Protein AF-A0A5M9ZG55-F1 (afdb_monomer_lite)

Organism: NCBI:txid1630166

pLDDT: mean 85.24, std 15.86, range [35.12, 98.81]

Structure (mmCIF, N/CA/C/O backbone):
data_AF-A0A5M9ZG55-F1
#
_entry.id   AF-A0A5M9ZG55-F1
#
loop_
_atom_site.group_PDB
_atom_site.id
_atom_site.type_symbol
_atom_site.label_atom_id
_atom_site.label_alt_id
_atom_site.label_comp_id
_atom_site.label_asym_id
_atom_site.label_entity_id
_atom_site.label_seq_id
_atom_site.pdbx_PDB_ins_code
_atom_site.Cartn_x
_atom_site.Cartn_y
_atom_site.Cartn_z
_atom_site.occupancy
_atom_site.B_iso_or_equiv
_atom_site.auth_seq_id
_atom_site.auth_comp_id
_atom_site.auth_asym_id
_atom_site.auth_atom_id
_atom_site.pdbx_PDB_model_num
ATOM 1 N N . MET A 1 1 ? -13.291 -54.425 41.082 1.00 35.56 1 MET A N 1
ATOM 2 C CA . MET A 1 1 ? -12.921 -53.083 40.581 1.00 35.56 1 MET A CA 1
ATOM 3 C C . MET A 1 1 ? -12.704 -53.238 39.082 1.00 35.56 1 MET A C 1
ATOM 5 O O . MET A 1 1 ? -11.765 -53.923 38.718 1.00 35.56 1 MET A O 1
ATOM 9 N N . ILE A 1 2 ? -13.696 -53.025 38.209 1.00 38.12 2 ILE A N 1
ATOM 10 C CA . ILE A 1 2 ? -14.232 -51.740 37.703 1.00 38.12 2 ILE A CA 1
ATOM 11 C C . ILE A 1 2 ? -13.122 -50.747 37.346 1.00 38.12 2 ILE A C 1
ATOM 13 O O . ILE A 1 2 ? -12.553 -50.137 38.243 1.00 38.12 2 ILE A O 1
ATOM 17 N N . ALA A 1 3 ? -12.895 -50.565 36.042 1.00 35.12 3 ALA A N 1
ATOM 18 C CA . ALA A 1 3 ? -13.029 -49.268 35.379 1.00 35.12 3 ALA A CA 1
ATOM 19 C C . ALA A 1 3 ? -13.207 -49.486 33.865 1.00 35.12 3 ALA A C 1
ATOM 21 O O . ALA A 1 3 ? -12.267 -49.785 33.134 1.00 35.12 3 ALA A O 1
ATOM 22 N N . THR A 1 4 ? -14.454 -49.353 33.418 1.00 39.47 4 THR A N 1
ATOM 23 C CA . THR A 1 4 ? -14.831 -49.061 32.035 1.00 39.47 4 THR A CA 1
ATOM 24 C C . THR A 1 4 ? -14.133 -47.767 31.625 1.00 39.47 4 THR A C 1
ATOM 26 O O . THR A 1 4 ? -14.421 -46.715 32.192 1.00 39.47 4 THR A O 1
ATOM 29 N N . MET A 1 5 ? -13.207 -47.823 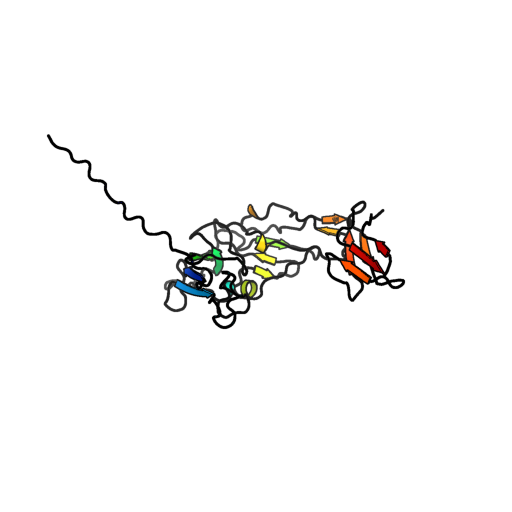30.669 1.00 39.72 5 MET A N 1
ATOM 30 C CA . MET A 1 5 ? -12.667 -46.607 30.064 1.00 39.72 5 MET A CA 1
ATOM 31 C C . MET A 1 5 ? -13.719 -46.068 29.100 1.00 39.72 5 MET A C 1
ATOM 33 O O . MET A 1 5 ? -13.907 -46.585 28.001 1.00 39.72 5 MET A O 1
ATOM 37 N N . GLY A 1 6 ? -14.462 -45.066 29.567 1.00 36.81 6 GLY A N 1
ATOM 38 C CA . GLY A 1 6 ? -15.343 -44.276 28.727 1.00 36.81 6 GLY A CA 1
ATOM 39 C C . GLY A 1 6 ? -14.521 -43.588 27.645 1.00 36.81 6 GLY A C 1
ATOM 40 O O . GLY A 1 6 ? -13.626 -42.798 27.940 1.00 36.81 6 GLY A O 1
ATOM 41 N N . VAL A 1 7 ? -14.836 -43.897 26.390 1.00 37.34 7 VAL A N 1
ATOM 42 C CA . VAL A 1 7 ? -14.477 -43.059 25.250 1.00 37.34 7 VAL A CA 1
ATOM 43 C C . VAL A 1 7 ? -15.240 -41.752 25.436 1.00 37.34 7 VAL A C 1
ATOM 45 O O . VAL A 1 7 ? -16.446 -41.685 25.200 1.00 37.34 7 VAL A O 1
ATOM 48 N N . ALA A 1 8 ? -14.554 -40.721 25.920 1.00 42.59 8 ALA A N 1
ATOM 49 C CA . ALA A 1 8 ? -15.040 -39.364 25.773 1.00 42.59 8 ALA A CA 1
ATOM 50 C C . ALA A 1 8 ? -14.976 -39.049 24.277 1.00 42.59 8 ALA A C 1
ATOM 52 O O . ALA A 1 8 ? -13.896 -38.856 23.721 1.00 42.59 8 ALA A O 1
ATOM 53 N N . ALA A 1 9 ? -16.132 -39.052 23.617 1.00 38.25 9 ALA A N 1
ATOM 54 C CA . ALA A 1 9 ? -16.278 -38.363 22.351 1.00 38.25 9 ALA A CA 1
ATOM 55 C C . ALA A 1 9 ? -15.979 -36.887 22.635 1.00 38.25 9 ALA A C 1
ATOM 57 O O . ALA A 1 9 ? -16.816 -36.179 23.197 1.00 38.25 9 ALA A O 1
ATOM 58 N N . SER A 1 10 ? -14.766 -36.431 22.310 1.00 45.25 10 SER A N 1
ATOM 59 C CA . SER A 1 10 ? -14.575 -35.008 22.097 1.00 45.25 10 SER A CA 1
ATOM 60 C C . SER A 1 10 ? -15.519 -34.658 20.956 1.00 45.25 10 SER A C 1
ATOM 62 O O . SER A 1 10 ? -15.476 -35.255 19.879 1.00 45.25 10 SER A O 1
ATOM 64 N N . THR A 1 11 ? -16.456 -33.755 21.217 1.00 46.22 11 THR A N 1
ATOM 65 C CA . THR A 1 11 ? -17.199 -33.103 20.151 1.00 46.22 11 THR A CA 1
ATOM 66 C C . THR A 1 11 ? -16.158 -32.355 19.338 1.00 46.22 11 THR A C 1
ATOM 68 O O . THR A 1 11 ? -15.767 -31.243 19.691 1.00 46.22 11 THR A O 1
ATOM 71 N N . ALA A 1 12 ? -15.638 -33.012 18.301 1.00 40.34 12 ALA A N 1
ATOM 72 C CA . ALA A 1 12 ? -14.954 -32.342 17.223 1.00 40.34 12 ALA A CA 1
ATOM 73 C C . ALA A 1 12 ? -15.949 -31.294 16.736 1.00 40.34 12 ALA A C 1
ATOM 75 O O . ALA A 1 12 ? -16.981 -31.629 16.153 1.00 40.34 12 ALA A O 1
ATOM 76 N N . ASN A 1 13 ? -15.690 -30.036 17.087 1.00 43.94 13 ASN A N 1
ATOM 77 C CA . ASN A 1 13 ? -16.347 -28.921 16.445 1.00 43.94 13 ASN A CA 1
ATOM 78 C C . ASN A 1 13 ? -16.017 -29.122 14.968 1.00 43.94 13 ASN A C 1
ATOM 80 O O . ASN A 1 13 ? -14.837 -29.111 14.611 1.00 43.94 13 ASN A O 1
ATOM 84 N N . ALA A 1 14 ? -17.016 -29.494 14.166 1.00 43.62 14 ALA A N 1
ATOM 85 C CA . ALA A 1 14 ? -16.796 -29.779 12.761 1.00 43.62 14 ALA A CA 1
ATOM 86 C C . ALA A 1 14 ? -16.066 -28.570 12.174 1.00 43.62 14 ALA A C 1
ATOM 88 O O . ALA A 1 14 ? -16.542 -27.443 12.316 1.00 43.62 14 ALA A O 1
ATOM 89 N N . ALA A 1 15 ? -14.886 -28.795 11.590 1.00 40.72 15 ALA A N 1
ATOM 90 C CA . ALA A 1 15 ? -14.250 -27.765 10.786 1.00 40.72 15 ALA A CA 1
ATOM 91 C C . ALA A 1 15 ? -15.304 -27.290 9.771 1.00 40.72 15 ALA A C 1
ATOM 93 O O . ALA A 1 15 ? -15.990 -28.152 9.203 1.00 40.72 15 ALA A O 1
ATOM 94 N N . PRO A 1 16 ? -15.514 -25.972 9.601 1.00 48.94 16 PRO A N 1
ATOM 95 C CA . PRO A 1 16 ? -16.525 -25.481 8.680 1.00 48.94 16 PRO A CA 1
ATOM 96 C C . PRO A 1 16 ? -16.286 -26.123 7.312 1.00 48.94 16 PRO A C 1
ATOM 98 O O . PRO A 1 16 ? -15.180 -26.092 6.771 1.00 48.94 16 PRO A O 1
ATOM 101 N N . VAL A 1 17 ? -17.317 -26.800 6.805 1.00 42.56 17 VAL A N 1
ATOM 102 C CA . VAL A 1 17 ? -17.285 -27.435 5.489 1.00 42.56 17 VAL A CA 1
ATOM 103 C C . VAL A 1 17 ? -17.469 -26.318 4.479 1.00 42.56 17 VAL A C 1
ATOM 105 O O . VAL A 1 17 ? -18.597 -25.960 4.157 1.00 42.56 17 VAL A O 1
ATOM 108 N N . TRP A 1 18 ? -16.356 -25.753 4.030 1.00 42.88 18 TRP A N 1
ATOM 109 C CA . TRP A 1 18 ? -16.317 -24.811 2.922 1.00 42.88 18 TRP A CA 1
ATOM 110 C C . TRP A 1 18 ? -16.926 -25.447 1.673 1.00 42.88 18 TRP A C 1
ATOM 112 O O . TRP A 1 18 ? -16.449 -26.493 1.215 1.00 42.88 18 TRP A O 1
ATOM 122 N N . LYS A 1 19 ? -17.974 -24.832 1.116 1.00 53.78 19 LYS A N 1
ATOM 123 C CA . LYS A 1 19 ? -18.447 -25.153 -0.230 1.00 53.78 19 LYS A CA 1
ATOM 124 C C . LYS A 1 19 ? -17.957 -24.082 -1.194 1.00 53.78 19 LYS A C 1
ATOM 126 O O . LYS A 1 19 ? -17.987 -22.892 -0.912 1.00 53.78 19 LYS A O 1
ATOM 131 N N . TYR A 1 20 ? -17.498 -24.531 -2.355 1.00 51.19 20 TYR A N 1
ATOM 132 C CA . TYR A 1 20 ? -17.211 -23.657 -3.485 1.00 51.19 20 TYR A CA 1
ATOM 133 C C . TYR A 1 20 ? -18.484 -22.861 -3.837 1.00 51.19 20 TYR A C 1
ATOM 135 O O . TYR A 1 20 ? -19.503 -23.482 -4.150 1.00 51.19 20 TYR A O 1
ATOM 143 N N . GLY A 1 21 ? -18.431 -21.526 -3.726 1.00 59.00 21 GLY A N 1
ATOM 144 C CA . GLY A 1 21 ? -19.570 -20.614 -3.923 1.00 59.00 21 GLY A CA 1
ATOM 145 C C . GLY A 1 21 ? -20.247 -20.075 -2.650 1.00 59.00 21 GLY A C 1
ATOM 146 O O . GLY A 1 21 ? -21.328 -19.499 -2.755 1.00 59.00 21 GLY A O 1
ATOM 147 N N . ASP A 1 22 ? -19.662 -20.267 -1.463 1.00 76.88 22 ASP A N 1
ATOM 148 C CA . ASP A 1 22 ? -20.108 -19.583 -0.240 1.00 76.88 22 ASP A CA 1
ATOM 149 C C . ASP A 1 22 ? -19.550 -18.143 -0.183 1.00 76.88 22 ASP A C 1
ATOM 151 O O . ASP A 1 22 ? -18.447 -17.881 -0.658 1.00 76.88 22 ASP A O 1
ATOM 155 N N . ASP A 1 23 ? -20.313 -17.205 0.388 1.00 88.56 23 ASP A N 1
ATOM 156 C CA . ASP A 1 23 ? -19.865 -15.820 0.606 1.00 88.56 23 ASP A CA 1
ATOM 157 C C . ASP A 1 23 ? -18.644 -15.760 1.535 1.00 88.56 23 ASP A C 1
ATOM 159 O O . ASP A 1 23 ? -18.577 -16.497 2.522 1.00 88.56 23 ASP A O 1
ATOM 163 N N . VAL A 1 24 ? -17.750 -14.799 1.302 1.00 91.38 24 VAL A N 1
ATOM 164 C CA . VAL A 1 24 ? -16.634 -14.499 2.204 1.00 91.38 24 VAL A CA 1
ATOM 165 C C . VAL A 1 24 ? -16.994 -13.314 3.097 1.00 91.38 24 VAL A C 1
ATOM 167 O O . VAL A 1 24 ? -17.273 -12.206 2.632 1.00 91.38 24 VAL A O 1
ATOM 170 N N . LYS A 1 25 ? -16.988 -13.524 4.415 1.00 95.00 25 LYS A N 1
ATOM 171 C CA . LYS A 1 25 ? -17.314 -12.505 5.417 1.00 95.00 25 LYS A CA 1
ATOM 172 C C . LYS A 1 25 ? -16.103 -12.173 6.265 1.00 95.00 25 LYS A C 1
ATOM 174 O O . LYS A 1 25 ? -15.566 -13.019 6.974 1.00 95.00 25 LYS A O 1
ATOM 179 N N . VAL A 1 26 ? -15.747 -10.894 6.273 1.00 97.50 26 VAL A N 1
ATOM 180 C CA . VAL A 1 26 ? -14.654 -10.354 7.084 1.00 97.50 26 VAL A CA 1
ATOM 181 C C . VAL A 1 26 ? -15.228 -9.427 8.141 1.00 97.50 26 VAL A C 1
ATOM 183 O O . VAL A 1 26 ? -16.062 -8.568 7.853 1.00 97.50 26 VAL A O 1
ATOM 186 N N . THR A 1 27 ? -14.787 -9.584 9.385 1.00 98.56 27 THR A N 1
ATOM 187 C CA . THR A 1 27 ? -15.155 -8.684 10.480 1.00 98.56 27 THR A CA 1
ATOM 188 C C . THR A 1 27 ? -14.081 -7.625 10.667 1.00 98.56 27 THR A C 1
ATOM 190 O O . THR A 1 27 ? -12.932 -7.936 10.943 1.00 98.56 27 THR A O 1
ATOM 193 N N . LEU A 1 28 ? -14.467 -6.360 10.566 1.00 98.69 28 LEU A N 1
ATOM 194 C CA . LEU A 1 28 ? -13.655 -5.221 10.965 1.00 98.69 28 LEU A CA 1
ATOM 195 C C . LEU A 1 28 ? -13.958 -4.889 12.423 1.00 98.69 28 LEU A C 1
ATOM 197 O O . LEU A 1 28 ? -15.071 -4.471 12.741 1.00 98.69 28 LEU A O 1
ATOM 201 N N . ASP A 1 29 ? -12.989 -5.067 13.308 1.00 98.69 29 ASP A N 1
ATOM 202 C CA . ASP A 1 29 ? -13.032 -4.664 14.710 1.00 98.69 29 ASP A CA 1
ATOM 203 C C . ASP A 1 29 ? -12.365 -3.293 14.861 1.00 98.69 29 ASP A C 1
ATOM 205 O O . ASP A 1 29 ? -11.186 -3.103 14.563 1.00 98.69 29 ASP A O 1
ATOM 209 N N . ALA A 1 30 ? -13.119 -2.303 15.337 1.00 97.19 30 ALA A N 1
ATOM 210 C CA . ALA A 1 30 ? -12.619 -0.946 15.499 1.00 97.19 30 ALA A CA 1
ATOM 211 C C . ALA A 1 30 ? -11.540 -0.810 16.590 1.00 97.19 30 ALA A C 1
ATOM 213 O O . ALA A 1 30 ? -10.964 0.271 16.721 1.00 97.19 30 ALA A O 1
ATOM 214 N N . ASN A 1 31 ? -11.285 -1.861 17.379 1.00 96.44 31 ASN A N 1
ATOM 215 C CA . ASN A 1 31 ? -10.190 -1.988 18.340 1.00 96.44 31 ASN A CA 1
ATOM 216 C C . ASN A 1 31 ? -10.057 -0.747 19.242 1.00 96.44 31 ASN A C 1
ATOM 218 O O . ASN A 1 31 ? -9.064 -0.021 19.238 1.00 96.44 31 ASN A O 1
ATOM 222 N N . GLY A 1 32 ? -11.140 -0.441 19.957 1.00 91.75 32 GLY A N 1
ATOM 223 C CA . GLY A 1 32 ? -11.274 0.759 20.792 1.00 91.75 32 GLY A CA 1
ATOM 224 C C . GLY A 1 32 ? -11.951 1.949 20.099 1.00 91.75 32 GLY A C 1
ATOM 225 O O . GLY A 1 32 ? -12.508 2.808 20.784 1.00 91.75 32 GLY A O 1
ATOM 226 N N . GLY A 1 33 ? -11.989 1.978 18.765 1.00 92.81 33 GLY A N 1
ATOM 227 C CA . GLY A 1 33 ? -12.804 2.907 17.981 1.00 92.81 33 GLY A CA 1
ATOM 228 C C . GLY A 1 33 ? -14.282 2.504 17.887 1.00 92.81 33 GLY A C 1
ATOM 229 O O . GLY A 1 33 ? -14.772 1.637 18.624 1.00 92.81 33 GLY A O 1
ATOM 230 N N . LYS A 1 34 ? -15.008 3.160 16.970 1.00 93.81 34 LYS A N 1
ATOM 231 C CA . LYS A 1 34 ? -16.418 2.886 16.651 1.00 93.81 34 LYS A CA 1
ATOM 232 C C . LYS A 1 34 ? -16.773 3.171 15.186 1.00 93.81 34 LYS A C 1
ATOM 234 O O . LYS A 1 34 ? -16.382 4.198 14.624 1.00 93.81 34 LYS A O 1
ATOM 239 N N . PHE A 1 35 ? -17.630 2.327 14.620 1.00 93.88 35 PHE A N 1
ATOM 240 C CA . PHE A 1 35 ? -18.415 2.565 13.409 1.00 93.88 35 PHE A CA 1
ATOM 241 C C . PHE A 1 35 ? -19.774 3.164 13.791 1.00 93.88 35 PHE A C 1
ATOM 243 O O . PHE A 1 35 ? -20.752 2.450 14.023 1.00 93.88 35 PHE A O 1
ATOM 250 N N . GLY A 1 36 ? -19.840 4.489 13.933 1.00 89.88 36 GLY A N 1
ATOM 251 C CA . GLY A 1 36 ? -21.006 5.130 14.546 1.00 89.88 36 GLY A CA 1
ATOM 252 C C . GLY A 1 36 ? -21.124 4.714 16.014 1.00 89.88 36 GLY A C 1
ATOM 253 O O . GLY A 1 36 ? -20.327 5.158 16.835 1.00 89.88 36 GLY A O 1
ATOM 254 N N . SER A 1 37 ? -22.095 3.860 16.345 1.00 90.81 37 SER A N 1
ATOM 255 C CA . SER A 1 37 ? -22.246 3.267 17.683 1.00 90.81 37 SER A CA 1
ATOM 256 C C . SER A 1 37 ? -21.715 1.833 17.796 1.00 90.81 37 SER A C 1
ATOM 258 O O . SER A 1 37 ? -21.604 1.329 18.910 1.00 90.81 37 SER A O 1
ATOM 260 N N . ALA A 1 38 ? -21.418 1.165 16.679 1.00 95.50 38 ALA A N 1
ATOM 261 C CA . ALA A 1 38 ? -20.970 -0.225 16.671 1.00 95.50 38 ALA A CA 1
ATOM 262 C C . ALA A 1 38 ? -19.453 -0.331 16.876 1.00 95.50 38 ALA A C 1
ATOM 264 O O . ALA A 1 38 ? -18.700 0.543 16.449 1.00 95.50 38 ALA A O 1
ATOM 265 N N . GLU A 1 39 ? -18.996 -1.403 17.520 1.00 96.31 39 GLU A N 1
ATOM 266 C CA . GLU A 1 39 ? -17.561 -1.695 17.679 1.00 96.31 39 GLU A CA 1
ATOM 267 C C . GLU A 1 39 ? -17.004 -2.481 16.499 1.00 96.31 39 GLU A C 1
ATOM 269 O O . GLU A 1 39 ? -15.821 -2.384 16.199 1.00 96.31 39 GLU A O 1
ATOM 274 N N . THR A 1 40 ? -17.867 -3.215 15.802 1.00 98.25 40 THR A N 1
ATOM 275 C CA . THR A 1 40 ? -17.494 -4.025 14.651 1.00 98.25 40 THR A CA 1
ATOM 276 C C . THR A 1 40 ? -18.362 -3.697 13.443 1.00 98.25 40 THR A C 1
ATOM 278 O O . THR A 1 40 ? -19.471 -3.165 13.567 1.00 98.25 40 THR A O 1
ATOM 281 N N . LYS A 1 41 ? -17.850 -4.018 12.257 1.00 98.06 41 LYS A N 1
ATOM 282 C CA . LYS A 1 41 ? -18.579 -3.979 10.991 1.00 98.06 41 LYS A CA 1
ATOM 283 C C . LYS A 1 41 ? -18.212 -5.211 10.173 1.00 98.06 41 LYS A C 1
ATOM 285 O O . LYS A 1 41 ? -17.036 -5.501 10.015 1.00 98.06 41 LYS A O 1
ATOM 290 N N . THR A 1 42 ? -19.196 -5.914 9.628 1.00 98.00 42 THR A N 1
ATOM 291 C CA . THR A 1 42 ? -18.940 -7.028 8.706 1.00 98.00 42 THR A CA 1
ATOM 292 C C . THR A 1 42 ? -18.928 -6.523 7.268 1.00 98.00 42 THR A C 1
ATOM 294 O O . THR A 1 42 ? -19.838 -5.800 6.856 1.00 98.00 42 THR A O 1
ATOM 297 N N . LEU A 1 43 ? -17.899 -6.906 6.521 1.00 96.56 43 LEU A N 1
ATOM 298 C CA . LEU A 1 43 ? -17.845 -6.826 5.068 1.00 96.56 43 LEU A CA 1
ATOM 299 C C . LEU A 1 43 ? -18.213 -8.193 4.493 1.00 96.56 43 LEU A C 1
ATOM 301 O O . LEU A 1 43 ? -17.888 -9.224 5.080 1.00 96.56 43 LEU A O 1
ATOM 305 N N . THR A 1 44 ? -18.914 -8.204 3.364 1.00 94.19 44 THR A N 1
ATOM 306 C CA . THR A 1 44 ? -19.319 -9.442 2.693 1.00 94.19 44 THR A CA 1
ATOM 307 C C . THR A 1 44 ? -18.985 -9.341 1.219 1.00 94.19 44 THR A C 1
ATOM 309 O O . THR A 1 44 ? -19.500 -8.465 0.525 1.00 94.19 44 THR A O 1
ATOM 312 N N . ASP A 1 45 ? -18.107 -10.221 0.773 1.00 91.00 45 ASP A N 1
ATOM 313 C CA . ASP A 1 45 ? -17.923 -10.540 -0.628 1.00 91.00 45 ASP A CA 1
ATOM 314 C C . ASP A 1 45 ? -18.907 -11.667 -0.957 1.00 91.00 45 ASP A C 1
ATOM 316 O O . ASP A 1 45 ? -18.936 -12.705 -0.294 1.00 91.00 45 ASP A O 1
ATOM 320 N N . THR A 1 46 ? -19.834 -11.376 -1.865 1.00 87.75 46 THR A N 1
ATOM 321 C CA . THR A 1 46 ? -21.010 -12.221 -2.102 1.00 87.75 46 THR A CA 1
ATOM 322 C C . THR A 1 46 ? -20.808 -12.978 -3.394 1.00 87.75 46 THR A C 1
ATOM 324 O O . THR A 1 46 ? -20.493 -12.364 -4.411 1.00 87.75 46 THR A O 1
ATOM 327 N N . THR A 1 47 ? -21.073 -14.281 -3.387 1.00 79.38 47 THR A N 1
ATOM 328 C CA . THR A 1 47 ? -21.094 -15.033 -4.641 1.00 79.38 47 THR A CA 1
ATOM 329 C C . THR A 1 47 ? -22.279 -14.553 -5.479 1.00 79.38 47 THR A C 1
ATOM 331 O O . THR A 1 47 ? -23.438 -14.675 -5.068 1.00 79.38 47 THR A O 1
ATOM 334 N N . ASP A 1 48 ? -22.012 -13.995 -6.662 1.00 72.69 48 ASP A N 1
ATOM 335 C CA . ASP A 1 48 ? -23.085 -13.575 -7.559 1.00 72.69 48 ASP A CA 1
ATOM 336 C C . ASP A 1 48 ? -23.750 -14.815 -8.168 1.00 72.69 48 ASP A C 1
ATOM 338 O O . ASP A 1 48 ? -23.199 -15.496 -9.032 1.00 72.69 48 ASP A O 1
ATOM 342 N N . ALA A 1 49 ? -24.983 -15.097 -7.743 1.00 67.94 49 ALA A N 1
ATOM 343 C CA . ALA A 1 49 ? -25.777 -16.210 -8.261 1.00 67.94 49 ALA A CA 1
ATOM 344 C C . ALA A 1 49 ? -26.034 -16.128 -9.783 1.00 67.94 49 ALA A C 1
ATOM 346 O O . ALA A 1 49 ? -26.403 -17.128 -10.402 1.00 67.94 49 ALA A O 1
ATOM 347 N N . THR A 1 50 ? -25.853 -14.950 -10.386 1.00 72.62 50 THR A N 1
ATOM 348 C CA . THR A 1 50 ? -25.953 -14.700 -11.833 1.00 72.62 50 THR A CA 1
ATOM 349 C C . THR A 1 50 ? -24.685 -15.118 -12.576 1.00 72.62 50 THR A C 1
ATOM 351 O O . THR A 1 50 ? -24.754 -15.487 -13.748 1.00 72.62 50 THR A O 1
ATOM 354 N N . TYR A 1 51 ? -23.540 -15.094 -11.893 1.00 67.81 51 TYR A N 1
ATOM 355 C CA . TYR A 1 51 ? -22.223 -15.405 -12.433 1.00 67.81 51 TYR A CA 1
ATOM 356 C C . TYR A 1 51 ? -21.532 -16.452 -11.548 1.00 67.81 51 TYR A C 1
ATOM 358 O O . TYR A 1 51 ? -20.551 -16.145 -10.879 1.00 67.81 51 TYR A O 1
ATOM 366 N N . PRO A 1 52 ? -22.009 -17.712 -11.552 1.00 65.12 52 PRO A N 1
ATOM 367 C CA . PRO A 1 52 ? -21.486 -18.769 -10.680 1.00 65.12 52 PRO A CA 1
ATOM 368 C C . PRO A 1 52 ? -20.011 -19.124 -10.939 1.00 65.12 52 PRO A C 1
ATOM 370 O O . PRO A 1 52 ? -19.389 -19.770 -10.101 1.00 65.12 52 PRO A O 1
ATOM 373 N N . ASP A 1 53 ? -19.452 -18.694 -12.075 1.00 71.94 53 ASP A N 1
ATOM 374 C CA . ASP A 1 53 ? -18.024 -18.821 -12.401 1.00 71.94 53 ASP A CA 1
ATOM 375 C C . ASP A 1 53 ? -17.151 -17.741 -11.728 1.00 71.94 53 ASP A C 1
ATOM 377 O O . ASP A 1 53 ? -15.925 -17.813 -11.790 1.00 71.94 53 ASP A O 1
ATOM 381 N N . TYR A 1 54 ? -17.778 -16.756 -11.078 1.00 70.31 54 TYR A N 1
ATOM 382 C CA . TYR A 1 54 ? -17.148 -15.693 -10.295 1.00 70.31 54 TYR A CA 1
ATOM 383 C C . TYR A 1 54 ? -17.570 -15.847 -8.825 1.00 70.31 54 TYR A C 1
ATOM 385 O O . TYR A 1 54 ? -18.412 -15.089 -8.334 1.00 70.31 54 TYR A O 1
ATOM 393 N N . PRO A 1 55 ? -17.064 -16.886 -8.134 1.00 79.75 55 PRO A N 1
ATOM 394 C CA . PRO A 1 55 ? -17.333 -17.064 -6.714 1.00 79.75 55 PRO A CA 1
ATOM 395 C C . PRO A 1 55 ? -16.730 -15.911 -5.910 1.00 79.75 55 PRO A C 1
ATOM 397 O O . PRO A 1 55 ? -15.780 -15.277 -6.368 1.00 79.75 55 PRO A O 1
ATOM 400 N N . ALA A 1 56 ? -17.246 -15.702 -4.697 1.00 86.75 56 ALA A N 1
ATOM 401 C CA . ALA A 1 56 ? -16.566 -14.869 -3.712 1.00 86.75 56 ALA A CA 1
ATOM 402 C C . ALA A 1 56 ? -15.122 -15.371 -3.550 1.00 86.75 56 ALA A C 1
ATOM 404 O O . ALA A 1 56 ? -14.888 -16.536 -3.206 1.00 86.75 56 ALA A O 1
ATOM 405 N N . ASP A 1 57 ? -14.161 -14.512 -3.866 1.00 87.44 57 ASP A N 1
ATOM 406 C CA . ASP A 1 57 ? -12.733 -14.818 -3.853 1.00 87.44 57 ASP A CA 1
ATOM 407 C C . ASP A 1 57 ? -12.037 -14.218 -2.629 1.00 87.44 57 ASP A C 1
ATOM 409 O O . ASP A 1 57 ? -10.868 -14.510 -2.382 1.00 87.44 57 ASP A O 1
ATOM 413 N N . GLY A 1 58 ? -12.765 -13.435 -1.828 1.00 89.56 58 GLY A N 1
ATOM 414 C CA . GLY A 1 58 ? -12.241 -12.779 -0.642 1.00 89.56 58 GLY A CA 1
ATOM 415 C C . GLY A 1 58 ? -11.420 -11.531 -0.945 1.00 89.56 58 GLY A C 1
ATOM 416 O O . GLY A 1 58 ? -10.822 -10.976 -0.020 1.00 89.56 58 GLY A O 1
ATOM 417 N N . VAL A 1 59 ? -11.399 -11.075 -2.201 1.00 91.19 59 VAL A N 1
ATOM 418 C CA . VAL A 1 59 ? -10.845 -9.784 -2.602 1.00 91.19 59 VAL A CA 1
ATOM 419 C C . VAL A 1 59 ? -11.975 -8.764 -2.618 1.00 91.19 59 VAL A C 1
ATOM 421 O O . VAL A 1 59 ? -12.921 -8.820 -3.399 1.00 91.19 59 VAL A O 1
ATOM 424 N N . PHE A 1 60 ? -11.874 -7.774 -1.741 1.00 90.62 60 PHE A N 1
ATOM 425 C CA . PHE A 1 60 ? -12.874 -6.720 -1.662 1.00 90.62 60 PHE A CA 1
ATOM 426 C C . PHE A 1 60 ? -12.530 -5.607 -2.649 1.00 90.62 60 PHE A C 1
ATOM 428 O O . PHE A 1 60 ? -11.523 -4.926 -2.472 1.00 90.62 60 PHE A O 1
ATOM 435 N N . ASP A 1 61 ? -13.392 -5.390 -3.648 1.00 88.56 61 ASP A N 1
ATOM 436 C CA . ASP A 1 61 ? -13.239 -4.317 -4.639 1.00 88.56 61 ASP A CA 1
ATOM 437 C C . ASP A 1 61 ? -12.901 -2.980 -3.960 1.00 88.56 61 ASP A C 1
ATOM 439 O O . ASP A 1 61 ? -13.690 -2.449 -3.167 1.00 88.56 61 ASP A O 1
ATOM 443 N N . VAL A 1 62 ? -11.731 -2.436 -4.304 1.00 86.00 62 VAL A N 1
ATOM 444 C CA . VAL A 1 62 ? -11.188 -1.186 -3.765 1.00 86.00 62 VAL A CA 1
ATOM 445 C C . VAL A 1 62 ? -12.100 0.015 -4.034 1.00 86.00 62 VAL A C 1
ATOM 447 O O . VAL A 1 62 ? -12.093 0.986 -3.276 1.00 86.00 62 VAL A O 1
ATOM 450 N N . ASP A 1 63 ? -12.962 -0.037 -5.046 1.00 87.00 63 ASP A N 1
ATOM 451 C CA . ASP A 1 63 ? -13.914 1.035 -5.354 1.00 87.00 63 ASP A CA 1
ATOM 452 C C . ASP A 1 63 ? -15.312 0.799 -4.7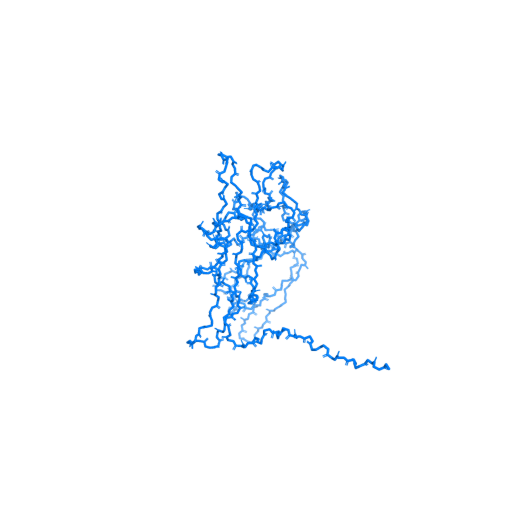65 1.00 87.00 63 ASP A C 1
ATOM 454 O O . ASP A 1 63 ? -16.100 1.745 -4.581 1.00 87.00 63 ASP A O 1
ATOM 458 N N . GLY A 1 64 ? -15.588 -0.445 -4.379 1.00 89.50 64 GLY A N 1
ATOM 459 C CA . GLY A 1 64 ? -16.868 -0.913 -3.880 1.00 89.50 64 GLY A CA 1
ATOM 460 C C . GLY A 1 64 ? -17.308 -0.287 -2.552 1.00 89.50 64 GLY A C 1
ATOM 461 O O . GLY A 1 64 ? -16.600 0.455 -1.865 1.00 89.50 64 GLY A O 1
ATOM 462 N N . ALA A 1 65 ? -18.547 -0.571 -2.147 1.00 91.06 65 ALA A N 1
ATOM 463 C CA . ALA A 1 65 ? -19.038 -0.197 -0.814 1.00 91.06 65 ALA A CA 1
ATOM 464 C C . ALA A 1 65 ? -18.316 -0.970 0.307 1.00 91.06 65 ALA A C 1
ATOM 466 O O . ALA A 1 65 ? -18.174 -0.459 1.422 1.00 91.06 65 ALA A O 1
ATOM 467 N N . ASN A 1 66 ? -17.830 -2.170 -0.014 1.00 93.00 66 ASN A N 1
ATOM 468 C CA . ASN A 1 66 ? -17.127 -3.054 0.906 1.00 93.00 66 ASN A CA 1
ATOM 469 C C . ASN A 1 66 ? -15.597 -2.923 0.826 1.00 93.00 66 ASN A C 1
ATOM 471 O O . ASN A 1 66 ? -14.912 -3.691 1.484 1.00 93.00 66 ASN A O 1
ATOM 475 N N . ALA A 1 67 ? -15.063 -1.931 0.102 1.00 95.00 67 ALA A N 1
ATOM 476 C CA . ALA A 1 67 ? -13.630 -1.643 0.074 1.00 95.00 67 ALA A CA 1
ATOM 477 C C . ALA A 1 67 ? -13.067 -1.479 1.496 1.00 95.00 67 ALA A C 1
ATOM 479 O O . ALA A 1 67 ? -13.592 -0.687 2.294 1.00 95.00 67 ALA A O 1
ATOM 480 N N . LEU A 1 68 ? -11.984 -2.189 1.810 1.00 95.62 68 LEU A N 1
ATOM 481 C CA . LEU A 1 68 ? -11.427 -2.266 3.162 1.00 95.62 68 LEU A CA 1
ATOM 482 C C . LEU A 1 68 ? -11.105 -0.872 3.741 1.00 95.62 68 LEU A C 1
ATOM 484 O O . LEU A 1 68 ? -11.591 -0.492 4.810 1.00 95.62 68 LEU A O 1
ATOM 488 N N . TYR A 1 69 ? -10.378 -0.053 2.979 1.00 96.88 69 TYR A N 1
ATOM 489 C CA . TYR A 1 69 ? -9.932 1.284 3.394 1.00 96.88 69 TYR A CA 1
ATOM 490 C C . TYR A 1 69 ? -10.974 2.400 3.226 1.00 96.88 69 TYR A C 1
ATOM 492 O O . TYR A 1 69 ? -10.730 3.542 3.603 1.00 96.88 69 TYR A O 1
ATOM 500 N N . LYS A 1 70 ? -12.173 2.090 2.722 1.00 96.44 70 LYS A N 1
ATOM 501 C CA . LYS A 1 70 ? -13.329 3.008 2.753 1.00 96.44 70 LYS A CA 1
ATOM 502 C C . LYS A 1 70 ? -14.123 2.875 4.050 1.00 96.44 70 LYS A C 1
ATOM 504 O O . LYS A 1 70 ? -14.848 3.783 4.457 1.00 96.44 70 LYS A O 1
ATOM 509 N N . ASN A 1 71 ? -13.986 1.729 4.708 1.00 97.12 71 ASN A N 1
ATOM 510 C CA . ASN A 1 71 ? -14.700 1.373 5.917 1.00 97.12 71 ASN A CA 1
ATOM 511 C C . ASN A 1 71 ? -13.850 1.681 7.147 1.00 97.12 71 ASN A C 1
ATOM 513 O O . ASN A 1 71 ? -13.465 0.774 7.864 1.00 97.12 71 ASN A O 1
ATOM 517 N N . VAL A 1 72 ? -13.569 2.961 7.401 1.00 95.88 72 VAL A N 1
ATOM 518 C CA . VAL A 1 72 ? -12.682 3.405 8.491 1.00 95.88 72 VAL A CA 1
ATOM 519 C C . VAL A 1 72 ? -13.494 3.778 9.743 1.00 95.88 72 VAL A C 1
ATOM 521 O O . VAL A 1 72 ? -14.400 4.615 9.652 1.00 95.88 72 VAL A O 1
ATOM 524 N N . PRO A 1 73 ? -13.222 3.186 10.921 1.00 95.75 73 PRO A N 1
ATOM 525 C CA . PRO A 1 73 ? -13.869 3.581 12.166 1.00 95.75 73 PRO A CA 1
ATOM 526 C C . PRO A 1 73 ? -13.377 4.954 12.631 1.00 95.75 73 PRO A C 1
ATOM 528 O O . PRO A 1 73 ? -12.369 5.483 12.177 1.00 95.75 73 PRO A O 1
ATOM 531 N N . THR A 1 74 ? -14.071 5.530 13.607 1.00 92.19 74 THR A N 1
ATOM 532 C CA . THR A 1 74 ? -13.629 6.760 14.276 1.00 92.19 74 THR A CA 1
ATOM 533 C C . THR A 1 74 ? -13.222 6.470 15.710 1.00 92.19 74 THR A C 1
ATOM 535 O O . THR A 1 74 ? -13.862 5.669 16.391 1.00 92.19 74 THR A O 1
ATOM 538 N N . TYR A 1 75 ? -12.192 7.157 16.197 1.00 86.94 75 TYR A N 1
ATOM 539 C CA . TYR A 1 75 ? -11.795 7.099 17.598 1.00 86.94 75 TYR A CA 1
ATOM 540 C C . TYR A 1 75 ? -12.213 8.393 18.302 1.00 86.94 75 TYR A C 1
ATOM 542 O O . TYR A 1 75 ? -11.561 9.429 18.176 1.00 86.94 75 TYR A O 1
ATOM 550 N N . LYS A 1 76 ? -13.329 8.358 19.041 1.00 70.25 76 LYS A N 1
ATOM 551 C CA . LYS A 1 76 ? -13.767 9.481 19.884 1.00 70.25 76 LYS A CA 1
ATOM 552 C C . LYS A 1 76 ? -13.418 9.192 21.337 1.00 70.25 76 LYS A C 1
ATOM 554 O O . LYS A 1 76 ? -14.072 8.375 21.977 1.00 70.25 76 LYS A O 1
ATOM 559 N N . ASN A 1 77 ? -12.417 9.888 21.872 1.00 59.41 77 ASN A N 1
ATOM 560 C CA . ASN A 1 77 ? -12.209 9.906 23.315 1.00 59.41 77 ASN A CA 1
ATOM 561 C C . ASN A 1 77 ? -13.250 10.845 23.946 1.00 59.41 77 ASN A C 1
ATOM 563 O O . ASN A 1 77 ? -13.250 12.042 23.674 1.00 59.41 77 ASN A O 1
ATOM 567 N N . ALA A 1 78 ? -14.148 10.302 24.769 1.00 53.38 78 ALA A N 1
ATOM 568 C CA . ALA A 1 78 ? -15.223 11.065 25.402 1.00 53.38 78 ALA A CA 1
ATOM 569 C C . ALA A 1 78 ? -14.729 12.099 26.440 1.00 53.38 78 ALA A C 1
ATOM 571 O O . ALA A 1 78 ? -15.523 12.940 26.852 1.00 53.38 78 ALA A O 1
ATOM 572 N N . ASN A 1 79 ? -13.450 12.061 26.850 1.00 53.50 79 ASN A N 1
ATOM 573 C CA . ASN A 1 79 ? -12.965 12.790 28.030 1.00 53.50 79 ASN A CA 1
ATOM 574 C C . ASN A 1 79 ? -11.838 13.820 27.815 1.00 53.50 79 ASN A C 1
ATOM 576 O O . ASN A 1 79 ? -11.420 14.424 28.800 1.00 53.50 79 ASN A O 1
ATOM 580 N N . THR A 1 80 ? -11.358 14.098 26.599 1.00 50.47 80 THR A N 1
ATOM 581 C CA . THR A 1 80 ? -10.345 15.158 26.404 1.00 50.47 80 THR A CA 1
ATOM 582 C C . THR A 1 80 ? -10.481 15.902 25.080 1.00 50.47 80 THR A C 1
ATOM 584 O O . THR A 1 80 ? -10.550 15.314 24.006 1.00 50.47 80 THR A O 1
ATOM 587 N N . SER A 1 81 ? -10.401 17.230 25.157 1.00 53.25 81 SER A N 1
ATOM 588 C CA . SER A 1 81 ? -10.237 18.173 24.041 1.00 53.25 81 SER A CA 1
ATOM 589 C C . SER A 1 81 ? -8.830 18.140 23.412 1.00 53.25 81 SER A C 1
ATOM 591 O O . SER A 1 81 ? -8.370 19.142 22.873 1.00 53.25 81 SER A O 1
ATOM 593 N N . GLY A 1 82 ? -8.119 17.013 23.510 1.00 50.16 82 GLY A N 1
ATOM 594 C CA . GLY A 1 82 ? -6.703 16.894 23.175 1.00 50.16 82 GLY A CA 1
ATOM 595 C C . GLY A 1 82 ? -6.391 15.521 22.601 1.00 50.16 82 GLY A C 1
ATOM 596 O O . GLY A 1 82 ? -6.360 14.542 23.340 1.00 50.16 82 GLY A O 1
ATOM 597 N N . TYR A 1 83 ? -6.187 15.531 21.283 1.00 53.16 83 TYR A N 1
ATOM 598 C CA . TYR A 1 83 ? -5.638 14.505 20.403 1.00 53.16 83 TYR A CA 1
ATOM 599 C C . TYR A 1 83 ? -6.375 13.154 20.313 1.00 53.16 83 TYR A C 1
ATOM 601 O O . TYR A 1 83 ? -6.268 12.245 21.136 1.00 53.16 83 TYR A O 1
ATOM 609 N N . ALA A 1 84 ? -7.150 13.060 19.229 1.00 68.06 84 ALA A N 1
ATOM 610 C CA . ALA A 1 84 ? -7.830 11.867 18.758 1.00 68.06 84 ALA A CA 1
ATOM 611 C C . ALA A 1 84 ? -6.809 10.921 18.121 1.00 68.06 84 ALA A C 1
ATOM 613 O O . ALA A 1 84 ? -6.011 11.350 17.288 1.00 68.06 84 ALA A O 1
ATOM 614 N N . ARG A 1 85 ? -6.842 9.644 18.507 1.00 86.12 85 ARG A N 1
ATOM 615 C CA . ARG A 1 85 ? -6.039 8.623 17.839 1.00 86.12 85 ARG A CA 1
ATOM 616 C C . ARG A 1 85 ? -6.357 8.595 16.345 1.00 86.12 85 ARG A C 1
ATOM 618 O O . ARG A 1 85 ? -7.521 8.740 15.965 1.00 86.12 85 ARG A O 1
ATOM 625 N N . VAL A 1 86 ? -5.338 8.391 15.520 1.00 90.00 86 VAL A N 1
ATOM 626 C CA . VAL A 1 86 ? -5.476 8.391 14.059 1.00 90.00 86 VAL A CA 1
ATOM 627 C C . VAL A 1 86 ? -5.354 6.968 13.541 1.00 90.00 86 VAL A C 1
ATOM 629 O O . VAL A 1 86 ? -4.513 6.210 14.007 1.00 90.00 86 VAL A O 1
ATOM 632 N N . PHE A 1 87 ? -6.226 6.595 12.612 1.00 95.00 87 PHE A N 1
ATOM 633 C CA . PHE A 1 87 ? -6.231 5.267 12.014 1.00 95.00 87 PHE A CA 1
ATOM 634 C C . PHE A 1 87 ? -4.946 5.030 11.202 1.00 95.00 87 PHE A C 1
ATOM 636 O O . PHE A 1 87 ? -4.570 5.875 10.389 1.00 95.00 87 PHE A O 1
ATOM 643 N N . THR A 1 88 ? -4.277 3.895 11.421 1.00 95.81 88 THR A N 1
ATOM 644 C CA . THR A 1 88 ? -3.012 3.528 10.746 1.00 95.81 88 THR A CA 1
ATOM 645 C C . THR A 1 88 ? -3.167 2.349 9.788 1.00 95.81 88 THR A C 1
ATOM 647 O O . THR A 1 88 ? -2.239 2.038 9.050 1.00 95.81 88 THR A O 1
ATOM 650 N N . GLY A 1 89 ? -4.328 1.693 9.770 1.00 97.62 89 GLY A N 1
ATOM 651 C CA . GLY A 1 89 ? -4.602 0.559 8.893 1.00 97.62 89 GLY A CA 1
ATOM 652 C C . GLY A 1 89 ? -5.375 -0.563 9.576 1.00 97.62 89 GLY A C 1
ATOM 653 O O . GLY A 1 89 ? -5.756 -0.468 10.746 1.00 97.62 89 GLY A O 1
ATOM 654 N N . TRP A 1 90 ? -5.603 -1.619 8.801 1.00 98.62 90 TRP A N 1
ATOM 655 C CA . TRP A 1 90 ? -6.228 -2.867 9.227 1.00 98.62 90 TRP A CA 1
ATOM 656 C C . TRP A 1 90 ? -5.170 -3.945 9.420 1.00 98.62 90 TRP A C 1
ATOM 658 O O . TRP A 1 90 ? -4.310 -4.088 8.563 1.00 98.62 90 TRP A O 1
ATOM 668 N N . TYR A 1 91 ? -5.243 -4.694 10.517 1.00 98.62 91 TYR A N 1
ATOM 669 C CA . TYR A 1 91 ? -4.225 -5.670 10.913 1.00 98.62 91 TYR A CA 1
ATOM 670 C C . TYR A 1 91 ? -4.878 -6.991 11.324 1.00 98.62 91 TYR A C 1
ATOM 672 O O . TYR A 1 91 ? -5.990 -7.000 11.841 1.00 98.62 91 TYR A O 1
ATOM 680 N N . GLU A 1 92 ? -4.198 -8.121 11.141 1.00 97.94 92 GLU A N 1
ATOM 681 C CA . GLU A 1 92 ? -4.726 -9.439 11.547 1.00 97.94 92 GLU A CA 1
ATOM 682 C C . GLU A 1 92 ? -4.617 -9.702 13.061 1.00 97.94 92 GLU A C 1
ATOM 684 O O . GLU A 1 92 ? -5.219 -10.631 13.599 1.00 97.94 92 GLU A O 1
ATOM 689 N N . SER A 1 93 ? -3.854 -8.872 13.772 1.00 97.88 93 SER A N 1
ATOM 690 C CA . SER A 1 93 ? -3.673 -8.918 15.226 1.00 97.88 93 SER A CA 1
ATOM 691 C C . SER A 1 93 ? -4.151 -7.618 15.864 1.00 97.88 93 SER A C 1
ATOM 693 O O . SER A 1 93 ? -4.238 -6.605 15.193 1.00 97.88 93 SER A O 1
ATOM 695 N N . LYS A 1 94 ? -4.466 -7.631 17.167 1.00 96.25 94 LYS A N 1
ATOM 696 C CA . LYS A 1 94 ? -4.921 -6.432 17.908 1.00 96.25 94 LYS A CA 1
ATOM 697 C C . LYS A 1 94 ? -3.824 -5.394 18.176 1.00 96.25 94 LYS A C 1
ATOM 699 O O . LYS A 1 94 ? -4.137 -4.287 18.619 1.00 96.25 94 LYS A O 1
ATOM 704 N N . SER A 1 95 ? -2.566 -5.801 18.039 1.00 94.12 95 SER A N 1
ATOM 705 C CA . SER A 1 95 ? -1.377 -4.997 18.308 1.00 94.12 95 SER A CA 1
ATOM 706 C C . SER A 1 95 ? -0.181 -5.590 17.574 1.00 94.12 95 SER A C 1
ATOM 708 O O . SER A 1 95 ? 0.028 -6.805 17.668 1.00 94.12 95 SER A O 1
ATOM 710 N N . GLY A 1 96 ? 0.628 -4.738 16.947 1.00 93.31 96 GLY A N 1
ATOM 711 C CA . GLY A 1 96 ? 1.794 -5.143 16.176 1.00 93.31 96 GLY A CA 1
ATOM 712 C C . GLY A 1 96 ? 1.450 -5.831 14.856 1.00 93.31 96 GLY A C 1
ATOM 713 O O . GLY A 1 96 ? 0.296 -6.153 14.565 1.00 93.31 96 GLY A O 1
ATOM 714 N N . GLY A 1 97 ? 2.496 -6.106 14.081 1.00 94.69 97 GLY A N 1
ATOM 715 C CA . GLY A 1 97 ? 2.394 -6.731 12.767 1.00 94.69 97 GLY A CA 1
ATOM 716 C C . GLY A 1 97 ? 2.316 -5.711 11.638 1.00 94.69 97 GLY A C 1
ATOM 717 O O . GLY A 1 97 ? 2.663 -4.545 11.811 1.00 94.69 97 GLY A O 1
ATOM 718 N N . GLU A 1 98 ? 1.869 -6.184 10.482 1.00 96.62 98 GLU A N 1
ATOM 719 C CA . GLU A 1 98 ? 1.843 -5.443 9.225 1.00 96.62 98 GLU A CA 1
ATOM 720 C C . GLU A 1 98 ? 0.403 -5.139 8.807 1.00 96.62 98 GLU A C 1
ATOM 722 O O . GLU A 1 98 ? -0.514 -5.931 9.050 1.00 96.62 98 GLU A O 1
ATOM 727 N N . ALA A 1 99 ? 0.201 -3.989 8.166 1.00 97.62 99 ALA A N 1
ATOM 728 C CA . ALA A 1 99 ? -1.104 -3.629 7.639 1.00 97.62 99 ALA A CA 1
ATOM 729 C C . ALA A 1 99 ? -1.499 -4.563 6.482 1.00 97.62 99 ALA A C 1
ATOM 731 O O . ALA A 1 99 ? -0.688 -4.881 5.613 1.00 97.62 99 ALA A O 1
ATOM 732 N N . VAL A 1 100 ? -2.767 -4.947 6.427 1.00 98.19 100 VAL A N 1
ATOM 733 C CA . VAL A 1 100 ? -3.361 -5.731 5.341 1.00 98.19 100 VAL A CA 1
ATOM 734 C C . VAL A 1 100 ? -3.502 -4.862 4.094 1.00 98.19 100 VAL A C 1
ATOM 736 O O . VAL A 1 100 ? -4.011 -3.746 4.173 1.00 98.19 100 VAL A O 1
ATOM 739 N N . ALA A 1 101 ? -3.066 -5.367 2.939 1.00 97.25 101 ALA A N 1
ATOM 740 C CA . ALA A 1 101 ? -3.175 -4.643 1.674 1.00 97.25 101 ALA A CA 1
ATOM 741 C C . ALA A 1 101 ? -4.649 -4.385 1.286 1.00 97.25 101 ALA A C 1
ATOM 743 O O . ALA A 1 101 ? -5.520 -5.191 1.625 1.00 97.25 101 ALA A O 1
ATOM 744 N N . PRO A 1 102 ? -4.963 -3.291 0.567 1.00 95.62 102 PRO A N 1
ATOM 745 C CA . PRO A 1 102 ? -6.334 -2.985 0.141 1.00 95.62 102 PRO A CA 1
ATOM 746 C C . PRO A 1 102 ? -6.995 -4.081 -0.702 1.00 95.62 102 PRO A C 1
ATOM 748 O O . PRO A 1 102 ? -8.213 -4.228 -0.646 1.00 95.62 102 PRO A O 1
ATOM 751 N N . ASP A 1 103 ? -6.185 -4.826 -1.452 1.00 93.81 103 ASP A N 1
ATOM 752 C CA . ASP A 1 103 ? -6.535 -5.899 -2.382 1.00 93.81 103 ASP A CA 1
ATOM 753 C C . ASP A 1 103 ? -6.162 -7.296 -1.849 1.00 93.81 103 ASP A C 1
ATOM 755 O O . ASP A 1 103 ? -6.126 -8.269 -2.603 1.00 93.81 103 ASP A O 1
ATOM 759 N N . ALA A 1 104 ? -5.872 -7.415 -0.549 1.00 95.50 104 ALA A N 1
ATOM 760 C CA . ALA A 1 104 ? -5.539 -8.695 0.058 1.00 95.50 104 ALA A CA 1
ATOM 761 C C . ALA A 1 104 ? -6.686 -9.707 -0.094 1.00 95.50 104 ALA A C 1
ATOM 763 O O . ALA A 1 104 ? -7.855 -9.388 0.129 1.00 95.50 104 ALA A O 1
ATOM 764 N N . VAL A 1 105 ? -6.325 -10.953 -0.402 1.00 94.88 105 VAL A N 1
ATOM 765 C CA . VAL A 1 105 ? -7.249 -12.092 -0.417 1.00 94.88 105 VAL A CA 1
ATOM 766 C C . VAL A 1 105 ? -7.507 -12.527 1.024 1.00 94.88 105 VAL A C 1
ATOM 768 O O . VAL A 1 105 ? -6.596 -13.014 1.699 1.00 94.88 105 VAL A O 1
ATOM 771 N N . LEU A 1 106 ? -8.737 -12.365 1.507 1.00 95.06 106 LEU A N 1
ATOM 772 C CA . LEU A 1 106 ? -9.112 -12.681 2.885 1.00 95.06 106 LEU A CA 1
ATOM 773 C C . LEU A 1 106 ? -9.975 -13.941 2.956 1.00 95.06 106 LEU A C 1
ATOM 775 O O . LEU A 1 106 ? -10.873 -14.148 2.150 1.00 95.06 106 LEU A O 1
ATOM 779 N N . ALA A 1 107 ? -9.730 -14.780 3.960 1.00 93.50 107 ALA A N 1
ATOM 780 C CA . ALA A 1 107 ? -10.577 -15.937 4.232 1.00 93.50 107 ALA A CA 1
ATOM 781 C C . ALA A 1 107 ? -11.895 -15.542 4.933 1.00 93.50 107 ALA A C 1
ATOM 783 O O . ALA A 1 107 ? -11.982 -14.531 5.635 1.00 93.50 107 ALA A O 1
ATOM 784 N N . ASP A 1 108 ? -12.920 -16.383 4.788 1.00 93.69 108 ASP A N 1
ATOM 785 C CA . ASP A 1 108 ? -14.185 -16.250 5.518 1.00 93.69 108 ASP A CA 1
ATOM 786 C C . ASP A 1 108 ? -13.936 -16.408 7.018 1.00 93.69 108 ASP A C 1
ATOM 788 O O . ASP A 1 108 ? -13.157 -17.256 7.467 1.00 93.69 108 ASP A O 1
ATOM 792 N N . GLY A 1 109 ? -14.598 -15.562 7.800 1.00 95.12 109 GLY A N 1
ATOM 793 C CA . GLY A 1 109 ? -14.431 -15.491 9.244 1.00 95.12 109 GLY A CA 1
ATOM 794 C C . GLY A 1 109 ? -13.187 -14.726 9.703 1.00 95.12 109 GLY A C 1
ATOM 795 O O . GLY A 1 109 ? -13.011 -14.568 10.916 1.00 95.12 109 GLY A O 1
ATOM 796 N N . THR A 1 110 ? -12.347 -14.208 8.795 1.00 97.19 110 THR A N 1
ATOM 797 C CA . THR A 1 110 ? -11.213 -13.351 9.170 1.00 97.19 110 THR A CA 1
ATOM 798 C C . THR A 1 110 ? -11.698 -12.135 9.957 1.00 97.19 110 THR A C 1
ATOM 800 O O . THR A 1 110 ? -12.703 -11.503 9.623 1.00 97.19 110 THR A O 1
ATOM 803 N N . THR A 1 111 ? -10.974 -11.797 11.024 1.00 98.62 111 THR A N 1
ATOM 804 C CA . THR A 1 111 ? -11.185 -10.562 11.783 1.00 98.62 111 THR A CA 1
ATOM 805 C C . THR A 1 111 ? -9.961 -9.677 11.643 1.00 98.62 111 THR A C 1
ATOM 807 O O . THR A 1 111 ? -8.859 -10.107 11.971 1.00 98.62 111 THR A O 1
ATOM 810 N N . LEU A 1 112 ? -10.171 -8.447 11.182 1.00 98.81 112 LEU A N 1
ATOM 811 C CA . LEU A 1 112 ? -9.148 -7.416 11.100 1.00 98.81 112 LEU A CA 1
ATOM 812 C C . LEU A 1 112 ? -9.388 -6.365 12.176 1.00 98.81 112 LEU A C 1
ATOM 814 O O . LEU A 1 112 ? -10.526 -5.992 12.450 1.00 98.81 112 LEU A O 1
ATOM 818 N N . TYR A 1 113 ? -8.315 -5.855 12.754 1.00 98.75 113 TYR A N 1
ATOM 819 C CA . TYR A 1 113 ? -8.330 -4.890 13.837 1.00 98.75 113 TYR A CA 1
ATOM 820 C C . TYR A 1 113 ? -7.804 -3.552 13.341 1.00 98.75 113 TYR A C 1
ATOM 822 O O . TYR A 1 113 ? -6.761 -3.476 12.692 1.00 98.75 113 TYR A O 1
ATOM 830 N N . ALA A 1 114 ? -8.527 -2.482 13.652 1.00 98.25 114 ALA A N 1
ATOM 831 C CA . ALA A 1 114 ? -8.046 -1.138 13.395 1.00 98.25 114 ALA A CA 1
ATOM 832 C C . ALA A 1 114 ? -6.852 -0.850 14.305 1.00 98.25 114 ALA A C 1
ATOM 834 O O . ALA A 1 114 ? -6.926 -1.053 15.519 1.00 98.25 114 ALA A O 1
ATOM 835 N N . HIS A 1 115 ? -5.762 -0.346 13.748 1.00 96.44 115 HIS A N 1
ATOM 836 C CA . HIS A 1 115 ? -4.672 0.185 14.555 1.00 96.44 115 HIS A CA 1
ATOM 837 C C . HIS A 1 115 ? -4.699 1.705 14.573 1.00 96.44 115 HIS A C 1
ATOM 839 O O . HIS A 1 115 ? -5.315 2.372 13.733 1.00 96.44 115 HIS A O 1
ATOM 845 N N . TRP A 1 116 ? -4.082 2.241 15.621 1.00 93.50 116 TRP A N 1
ATOM 846 C CA . TRP A 1 116 ? -4.286 3.608 16.045 1.00 93.50 116 TRP A CA 1
ATOM 847 C C . TRP A 1 116 ? -2.983 4.238 16.515 1.00 93.50 116 TRP A C 1
ATOM 849 O O . TRP A 1 116 ? -2.451 3.896 17.571 1.00 93.50 116 TRP A O 1
ATOM 859 N N . GLU A 1 117 ? -2.535 5.243 15.783 1.00 89.31 117 GLU A N 1
ATOM 860 C CA . GLU A 1 117 ? -1.485 6.146 16.213 1.00 89.31 117 GLU A CA 1
ATOM 861 C C . GLU A 1 117 ? -1.988 6.992 17.392 1.00 89.31 117 GLU A C 1
ATOM 863 O O . GLU A 1 117 ? -3.036 7.646 17.312 1.00 89.31 117 GLU A O 1
ATOM 868 N N . ALA A 1 118 ? -1.245 6.981 18.500 1.00 83.88 118 ALA A N 1
ATOM 869 C CA . ALA A 1 118 ? -1.477 7.896 19.607 1.00 83.88 118 ALA A CA 1
ATOM 870 C C . ALA A 1 118 ? -0.981 9.295 19.229 1.00 83.88 118 ALA A C 1
ATOM 872 O O . ALA A 1 118 ? 0.139 9.461 18.756 1.00 83.88 118 ALA A O 1
ATOM 873 N N . VAL A 1 119 ? -1.823 10.300 19.459 1.00 77.00 119 VAL A N 1
ATOM 874 C CA . VAL A 1 119 ? -1.449 11.705 19.309 1.00 77.00 119 VAL A CA 1
ATOM 875 C C . VAL A 1 119 ? -1.638 12.364 20.690 1.00 77.00 119 VAL A C 1
ATOM 877 O O . VAL A 1 119 ? -2.645 12.070 21.339 1.00 77.00 119 VAL A O 1
ATOM 880 N N . PRO A 1 120 ? -0.705 13.204 21.182 1.00 71.94 120 PRO A N 1
ATOM 881 C CA . PRO A 1 120 ? 0.647 13.351 20.648 1.00 71.94 120 PRO A CA 1
ATOM 882 C C . PRO A 1 120 ? 1.406 12.024 20.810 1.00 71.94 120 PRO A C 1
ATOM 884 O O . PRO A 1 120 ? 1.182 11.306 21.786 1.00 71.94 120 PRO A O 1
ATOM 887 N N . SER A 1 121 ? 2.257 11.685 19.844 1.00 69.00 121 SER A N 1
ATOM 888 C CA . SER A 1 121 ? 3.202 10.582 20.007 1.00 69.00 121 SER A CA 1
ATOM 889 C C . SER A 1 121 ? 4.324 11.015 20.951 1.00 69.00 121 SER A C 1
ATOM 891 O O . SER A 1 121 ? 4.631 12.204 21.059 1.00 69.00 121 SER A O 1
ATOM 893 N N . ASP A 1 122 ? 4.914 10.058 21.660 1.00 66.00 122 ASP A N 1
ATOM 894 C CA . ASP A 1 122 ? 6.187 10.242 22.365 1.00 66.00 122 ASP A CA 1
ATOM 895 C C . ASP A 1 122 ? 7.383 10.280 21.398 1.00 66.00 122 ASP A C 1
ATOM 897 O O . ASP A 1 122 ? 8.425 10.837 21.737 1.00 66.00 122 ASP A O 1
ATOM 901 N N . GLU A 1 123 ? 7.200 9.773 20.178 1.00 65.31 123 GLU A N 1
ATOM 902 C CA . GLU A 1 123 ? 8.116 9.950 19.053 1.00 65.31 123 GLU A CA 1
ATOM 903 C C . GLU A 1 123 ? 8.100 11.397 18.531 1.00 65.31 123 GLU A C 1
ATOM 905 O O . GLU A 1 123 ? 7.033 12.005 18.365 1.00 65.31 123 GLU A O 1
ATOM 910 N N . THR A 1 124 ? 9.290 11.941 18.242 1.00 59.56 124 THR A N 1
ATOM 911 C CA . THR A 1 124 ? 9.484 13.287 17.669 1.00 59.56 124 THR A CA 1
ATOM 912 C C . THR A 1 124 ? 8.829 13.442 16.294 1.00 59.56 124 THR A C 1
ATOM 914 O O . THR A 1 124 ? 8.487 14.557 15.891 1.00 59.56 124 THR A O 1
ATOM 917 N N . GLU A 1 125 ? 8.569 12.325 15.612 1.00 60.09 125 GLU A N 1
ATOM 918 C CA . GLU A 1 125 ? 7.882 12.237 14.334 1.00 60.09 125 GLU A CA 1
ATOM 919 C C . GLU A 1 125 ? 6.759 11.194 14.385 1.00 60.09 125 GLU A C 1
ATOM 921 O O . GLU A 1 125 ? 6.901 10.101 14.919 1.00 60.09 125 GLU A O 1
ATOM 926 N N . THR A 1 126 ? 5.627 11.516 13.765 1.00 72.69 126 THR A N 1
ATOM 927 C CA . THR A 1 126 ? 4.437 10.648 13.685 1.00 72.69 126 THR A CA 1
ATOM 928 C C . THR A 1 126 ? 4.474 9.632 12.522 1.00 72.69 126 THR A C 1
ATOM 930 O O . THR A 1 126 ? 3.623 8.754 12.424 1.00 72.69 126 THR A O 1
ATOM 933 N N . TYR A 1 127 ? 5.446 9.718 11.606 1.00 89.50 127 TYR A N 1
ATOM 934 C CA . TYR A 1 127 ? 5.438 8.941 10.353 1.00 89.50 127 TYR A CA 1
ATOM 935 C C . TYR A 1 127 ? 6.784 8.286 10.050 1.00 89.50 127 TYR A C 1
ATOM 937 O O . TYR A 1 127 ? 7.819 8.728 10.544 1.00 89.50 127 TYR A O 1
ATOM 945 N N . VAL A 1 128 ? 6.756 7.294 9.159 1.00 93.19 128 VAL A N 1
ATOM 946 C CA . VAL A 1 128 ? 7.923 6.890 8.365 1.00 93.19 128 VAL A CA 1
ATOM 947 C C . VAL A 1 128 ? 7.905 7.672 7.054 1.00 93.19 128 VAL A C 1
ATOM 949 O O . VAL A 1 128 ? 6.884 7.691 6.358 1.00 93.19 128 VAL A O 1
ATOM 952 N N . LEU A 1 129 ? 9.004 8.351 6.729 1.00 94.12 129 LEU A N 1
ATOM 953 C CA . LEU A 1 129 ? 9.126 9.178 5.530 1.00 94.12 129 LEU A CA 1
ATOM 954 C C . LEU A 1 129 ? 9.895 8.429 4.442 1.00 94.12 129 LEU A C 1
ATOM 956 O O . LEU A 1 129 ? 11.002 7.957 4.680 1.00 94.12 129 LEU A O 1
ATOM 960 N N . PHE A 1 130 ? 9.341 8.396 3.235 1.00 95.94 130 PHE A N 1
ATOM 961 C CA . PHE A 1 130 ? 10.061 8.003 2.034 1.00 95.94 130 PHE A CA 1
ATOM 962 C C . PHE A 1 130 ? 10.257 9.225 1.142 1.00 95.94 130 PHE A C 1
ATOM 964 O O . PHE A 1 130 ? 9.290 9.908 0.787 1.00 95.94 130 PHE A O 1
ATOM 971 N N . ASP A 1 131 ? 11.504 9.488 0.764 1.00 95.94 131 ASP A N 1
ATOM 972 C CA . ASP A 1 131 ? 11.854 10.482 -0.247 1.00 95.94 131 ASP A CA 1
ATOM 973 C C . ASP A 1 131 ? 12.280 9.740 -1.512 1.00 95.94 131 ASP A C 1
ATOM 975 O O . ASP A 1 131 ? 13.341 9.127 -1.579 1.00 95.94 131 ASP A O 1
ATOM 979 N N . PHE A 1 132 ? 11.411 9.766 -2.514 1.00 95.50 132 PHE A N 1
ATOM 980 C CA . PHE A 1 132 ? 11.651 9.125 -3.796 1.00 95.50 132 PHE A CA 1
ATOM 981 C C . PHE A 1 132 ? 12.549 9.971 -4.688 1.00 95.50 132 PHE A C 1
ATOM 983 O O . PHE A 1 132 ? 13.152 9.425 -5.604 1.00 95.50 132 PHE A O 1
ATOM 990 N N . SER A 1 133 ? 12.617 11.291 -4.476 1.00 92.50 133 SER A N 1
ATOM 991 C CA . SER A 1 133 ? 13.387 12.226 -5.307 1.00 92.50 133 SER A CA 1
ATOM 992 C C . SER A 1 133 ? 13.130 12.075 -6.820 1.00 92.50 133 SER A C 1
ATOM 994 O O . SER A 1 133 ? 13.996 12.370 -7.639 1.00 92.50 133 SER A O 1
ATOM 996 N N . ASN A 1 134 ? 11.913 11.649 -7.189 1.00 90.44 134 ASN A N 1
ATOM 997 C CA . ASN A 1 134 ? 11.483 11.264 -8.545 1.00 90.44 134 ASN A CA 1
ATOM 998 C C . ASN A 1 134 ? 12.222 10.069 -9.177 1.00 90.44 134 ASN A C 1
ATOM 1000 O O . ASN A 1 134 ? 12.083 9.870 -10.377 1.00 90.44 134 ASN A O 1
ATOM 1004 N N . LEU A 1 135 ? 12.959 9.282 -8.391 1.00 94.06 135 LEU A N 1
ATOM 1005 C CA . LEU A 1 135 ? 13.660 8.072 -8.841 1.00 94.06 135 LEU A CA 1
ATOM 1006 C C . LEU A 1 135 ? 12.752 6.836 -8.857 1.00 94.06 135 LEU A C 1
ATOM 1008 O O . LEU A 1 135 ? 12.982 5.868 -9.574 1.00 94.06 135 LEU A O 1
ATOM 1012 N N . VAL A 1 136 ? 11.695 6.861 -8.044 1.00 96.38 136 VAL A N 1
ATOM 1013 C CA . VAL A 1 136 ? 10.675 5.813 -8.009 1.00 96.38 136 VAL A CA 1
ATOM 1014 C C . VAL A 1 136 ? 9.276 6.416 -7.990 1.00 96.38 136 VAL A C 1
ATOM 1016 O O . VAL A 1 136 ? 9.060 7.555 -7.568 1.00 96.38 136 VAL A O 1
ATOM 1019 N N . SER A 1 137 ? 8.316 5.634 -8.468 1.00 93.56 137 SER A N 1
ATOM 1020 C CA . SER A 1 137 ? 6.892 5.928 -8.470 1.00 93.56 137 SER A CA 1
ATOM 1021 C C . SER A 1 137 ? 6.162 4.928 -7.583 1.00 93.56 137 SER A C 1
ATOM 1023 O O . SER A 1 137 ? 6.504 3.749 -7.549 1.00 93.56 137 SER A O 1
ATOM 1025 N N . TYR A 1 138 ? 5.151 5.401 -6.868 1.00 94.94 138 TYR A N 1
ATOM 1026 C CA . TYR A 1 138 ? 4.312 4.584 -6.002 1.00 94.94 138 TYR A CA 1
ATOM 1027 C C . TYR A 1 138 ? 2.850 4.917 -6.292 1.00 94.94 138 TYR A C 1
ATOM 1029 O O . TYR A 1 138 ? 2.463 6.091 -6.255 1.00 94.94 138 TYR A O 1
ATOM 1037 N N . ASP A 1 139 ? 2.052 3.892 -6.588 1.00 92.75 139 ASP A N 1
ATOM 1038 C CA . ASP A 1 139 ? 0.619 4.037 -6.831 1.00 92.75 139 ASP A CA 1
ATOM 1039 C C . ASP A 1 139 ? -0.142 3.873 -5.513 1.00 92.75 139 ASP A C 1
ATOM 1041 O O . ASP 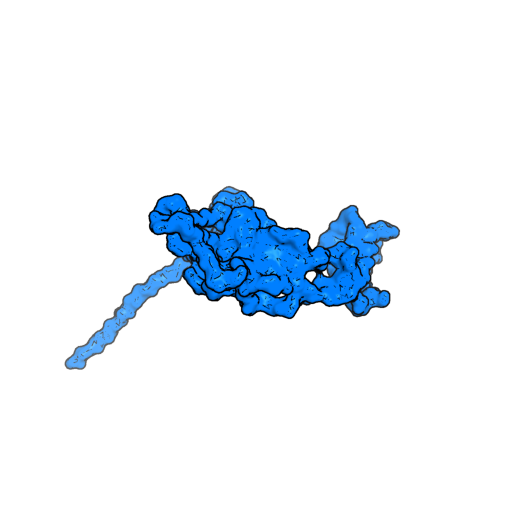A 1 139 ? -0.266 2.774 -4.974 1.00 92.75 139 ASP A O 1
ATOM 1045 N N . ILE A 1 140 ? -0.598 4.991 -4.946 1.00 93.75 140 ILE A N 1
ATOM 1046 C CA . ILE A 1 140 ? -1.359 4.961 -3.697 1.00 93.75 140 ILE A CA 1
ATOM 1047 C C . ILE A 1 140 ? -2.815 4.637 -4.021 1.00 93.75 140 ILE A C 1
ATOM 1049 O O . ILE A 1 140 ? -3.474 5.406 -4.726 1.00 93.75 140 ILE A O 1
ATOM 1053 N N . ASP A 1 141 ? -3.357 3.585 -3.403 1.00 94.75 141 ASP A N 1
ATOM 1054 C CA . ASP A 1 141 ? -4.803 3.366 -3.388 1.00 94.75 141 ASP A CA 1
ATOM 1055 C C . ASP A 1 141 ? -5.521 4.601 -2.816 1.00 94.75 141 ASP A C 1
ATOM 1057 O O . ASP A 1 141 ? -5.250 5.072 -1.705 1.00 94.75 141 ASP A O 1
ATOM 1061 N N . LYS A 1 142 ? -6.480 5.139 -3.569 1.00 94.88 142 LYS A N 1
ATOM 1062 C CA . LYS A 1 142 ? -7.169 6.385 -3.202 1.00 94.88 142 LYS A CA 1
ATOM 1063 C C . LYS A 1 142 ? -7.889 6.319 -1.851 1.00 94.88 142 LYS A C 1
ATOM 1065 O O . LYS A 1 142 ? -8.078 7.356 -1.212 1.00 94.88 142 LYS A O 1
ATOM 1070 N N . ASN A 1 143 ? -8.336 5.141 -1.414 1.00 96.56 143 ASN A N 1
ATOM 1071 C CA . ASN A 1 143 ? -9.014 4.971 -0.133 1.00 96.56 143 ASN A CA 1
ATOM 1072 C C . ASN A 1 143 ? -7.995 4.885 1.002 1.00 96.56 143 ASN A C 1
ATOM 1074 O O . ASN A 1 143 ? -8.261 5.435 2.065 1.00 96.56 143 ASN A O 1
ATOM 1078 N N . VAL A 1 144 ? -6.819 4.292 0.773 1.00 97.12 144 VAL A N 1
ATOM 1079 C CA . VAL A 1 144 ? -5.677 4.373 1.705 1.00 97.12 144 VAL A CA 1
ATOM 1080 C C . VAL A 1 144 ? -5.256 5.830 1.910 1.00 97.12 144 VAL A C 1
ATOM 1082 O O . VAL A 1 144 ? -5.084 6.264 3.054 1.00 97.12 144 VAL A O 1
ATOM 1085 N N . GLU A 1 145 ? -5.155 6.603 0.822 1.00 96.56 145 GLU A N 1
ATOM 1086 C CA . GLU A 1 145 ? -4.846 8.038 0.878 1.00 96.56 145 GLU A CA 1
ATOM 1087 C C . GLU A 1 145 ? -5.936 8.818 1.630 1.00 96.56 145 GLU A C 1
ATOM 1089 O O . GLU A 1 145 ? -5.643 9.607 2.531 1.00 96.56 145 GLU A O 1
ATOM 1094 N N . SER A 1 146 ? -7.208 8.541 1.325 1.00 95.12 146 SER A N 1
ATOM 1095 C CA . SER A 1 146 ? -8.362 9.173 1.984 1.00 95.12 146 SER A CA 1
ATOM 1096 C C . SER A 1 146 ? -8.482 8.806 3.467 1.00 95.12 146 SER A C 1
ATOM 1098 O O . SER A 1 146 ? -8.894 9.639 4.274 1.00 95.12 146 SER A O 1
ATOM 1100 N N . ALA A 1 147 ? -8.102 7.581 3.842 1.00 94.81 147 ALA A N 1
ATOM 1101 C CA . ALA A 1 147 ? -8.018 7.122 5.227 1.00 94.81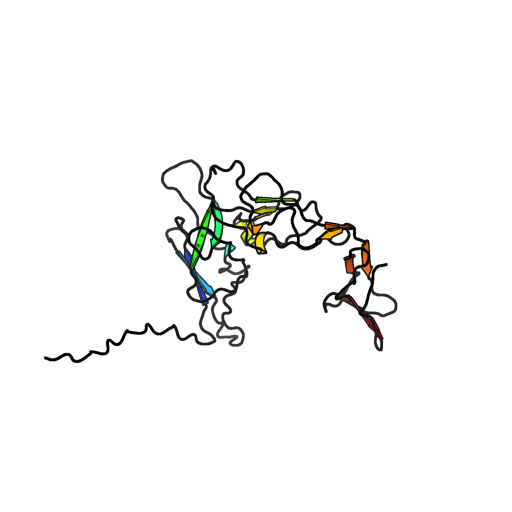 147 ALA A CA 1
ATOM 1102 C C . ALA A 1 147 ? -6.847 7.769 5.989 1.00 94.81 147 ALA A C 1
ATOM 1104 O O . ALA A 1 147 ? -6.797 7.702 7.216 1.00 94.81 147 ALA A O 1
ATOM 1105 N N . GLY A 1 148 ? -5.915 8.409 5.274 1.00 94.12 148 GLY A N 1
ATOM 1106 C CA . GLY A 1 148 ? -4.761 9.097 5.839 1.00 94.12 148 GLY A CA 1
ATOM 1107 C C . GLY A 1 148 ? -3.626 8.171 6.270 1.00 94.12 148 GLY A C 1
ATOM 1108 O O . GLY A 1 148 ? -2.723 8.645 6.961 1.00 94.12 148 GLY A O 1
ATOM 1109 N N . VAL A 1 149 ? -3.666 6.894 5.873 1.00 95.81 149 VAL A N 1
ATOM 1110 C CA . VAL A 1 149 ? -2.664 5.873 6.225 1.00 95.81 149 VAL A CA 1
ATOM 1111 C C . VAL A 1 149 ? -1.353 6.119 5.484 1.00 95.81 149 VAL A C 1
ATOM 1113 O O . VAL A 1 149 ? -0.287 6.102 6.094 1.00 95.81 149 VAL A O 1
ATOM 1116 N N . ILE A 1 150 ? -1.439 6.439 4.192 1.00 97.00 150 ILE A N 1
ATOM 1117 C CA . ILE A 1 150 ? -0.317 6.911 3.375 1.00 97.00 150 ILE A CA 1
ATOM 1118 C C . ILE A 1 150 ? -0.697 8.278 2.818 1.00 97.00 150 ILE A C 1
ATOM 1120 O O . ILE A 1 150 ? -1.832 8.486 2.398 1.00 97.00 150 ILE A O 1
ATOM 1124 N N . GLN A 1 151 ? 0.229 9.233 2.830 1.00 95.12 151 GLN A N 1
ATOM 1125 C CA . GLN A 1 151 ? -0.005 10.570 2.285 1.00 95.12 151 GLN A CA 1
ATOM 1126 C C . GLN A 1 151 ? 1.141 10.970 1.360 1.00 95.12 151 GLN A C 1
ATOM 1128 O O . GLN A 1 151 ? 2.307 10.773 1.707 1.00 95.12 151 GLN A O 1
ATOM 1133 N N . LYS A 1 152 ? 0.820 11.590 0.220 1.00 94.50 152 LYS A N 1
ATOM 1134 C CA . LYS A 1 152 ? 1.826 12.163 -0.684 1.00 94.50 152 LYS A CA 1
ATOM 1135 C C . LYS A 1 152 ? 2.567 13.316 -0.017 1.00 94.50 152 LYS A C 1
ATOM 1137 O O . LYS A 1 152 ? 1.993 14.113 0.730 1.00 94.50 152 LYS A O 1
ATOM 1142 N N . THR A 1 153 ? 3.848 13.421 -0.328 1.00 93.12 153 THR A N 1
ATOM 1143 C CA . THR A 1 153 ? 4.688 14.585 -0.047 1.00 93.12 153 THR A CA 1
ATOM 1144 C C . THR A 1 153 ? 5.142 15.194 -1.374 1.00 93.12 153 THR A C 1
ATOM 1146 O O . THR A 1 153 ? 4.743 14.736 -2.443 1.00 93.12 153 THR A O 1
ATOM 1149 N N . ALA A 1 154 ? 5.954 16.253 -1.330 1.00 92.62 154 ALA A N 1
ATOM 1150 C CA . ALA A 1 154 ? 6.487 16.859 -2.550 1.00 92.62 154 ALA A CA 1
ATOM 1151 C C . ALA A 1 154 ? 7.360 15.884 -3.361 1.00 92.62 154 ALA A C 1
ATOM 1153 O O . ALA A 1 154 ? 7.314 15.918 -4.586 1.00 92.62 154 ALA A O 1
ATOM 1154 N N . ASN A 1 155 ? 8.116 15.020 -2.673 1.00 92.31 155 ASN A N 1
ATOM 1155 C CA . ASN A 1 155 ? 9.125 14.152 -3.285 1.00 92.31 155 ASN A CA 1
ATOM 1156 C C . ASN A 1 155 ? 8.921 12.664 -2.969 1.00 92.31 155 ASN A C 1
ATOM 1158 O O . ASN A 1 155 ? 9.785 11.862 -3.292 1.00 92.31 155 ASN A O 1
ATOM 1162 N N . GLY A 1 156 ? 7.821 12.271 -2.329 1.00 95.25 156 GLY A N 1
ATOM 1163 C CA . GLY A 1 156 ? 7.578 10.877 -1.972 1.00 95.25 156 GLY A CA 1
ATOM 1164 C C . GLY A 1 156 ? 6.301 10.689 -1.169 1.00 95.25 156 GLY A C 1
ATOM 1165 O O . GLY A 1 156 ? 5.265 11.279 -1.485 1.00 95.25 156 GLY A O 1
ATOM 1166 N N . ILE A 1 157 ? 6.369 9.878 -0.118 1.00 96.06 157 ILE A N 1
ATOM 1167 C CA . ILE A 1 157 ? 5.223 9.556 0.736 1.00 96.06 157 ILE A CA 1
ATOM 1168 C C . ILE A 1 157 ? 5.611 9.586 2.207 1.00 96.06 157 ILE A C 1
ATOM 1170 O O . ILE A 1 157 ? 6.774 9.460 2.575 1.00 96.06 157 ILE A O 1
ATOM 1174 N N . LYS A 1 158 ? 4.609 9.712 3.066 1.00 94.31 158 LYS A N 1
ATOM 1175 C CA . LYS A 1 158 ? 4.735 9.412 4.488 1.00 94.31 158 LYS A CA 1
ATOM 1176 C C . LYS A 1 158 ? 3.697 8.369 4.876 1.00 94.31 158 LYS A C 1
ATOM 1178 O O . LYS A 1 158 ? 2.538 8.476 4.467 1.00 94.31 158 LYS A O 1
ATOM 1183 N N . VAL A 1 159 ? 4.116 7.390 5.666 1.00 95.62 159 VAL A N 1
ATOM 1184 C CA . VAL A 1 159 ? 3.283 6.278 6.125 1.00 95.62 159 VAL A CA 1
ATOM 1185 C C . VAL A 1 159 ? 3.050 6.424 7.624 1.00 95.62 159 VAL A C 1
ATOM 1187 O O . VAL A 1 159 ? 3.998 6.603 8.392 1.00 95.62 159 VAL A O 1
ATOM 1190 N N . ARG A 1 160 ? 1.784 6.396 8.045 1.00 92.62 160 ARG A N 1
ATOM 1191 C CA . ARG A 1 160 ? 1.415 6.341 9.464 1.00 92.62 160 ARG A CA 1
ATOM 1192 C C . ARG A 1 160 ? 1.591 4.932 9.995 1.00 92.62 160 ARG A C 1
ATOM 1194 O O . ARG A 1 160 ? 1.216 3.971 9.332 1.00 92.62 160 ARG A O 1
ATOM 1201 N N . LEU A 1 161 ? 2.065 4.834 11.228 1.00 91.06 161 LEU A N 1
ATOM 1202 C CA . LEU A 1 161 ? 2.306 3.562 11.896 1.00 91.06 161 LEU A CA 1
ATOM 1203 C C . LEU A 1 161 ? 1.844 3.664 13.354 1.00 91.06 161 LEU A C 1
ATOM 1205 O O . LEU A 1 161 ? 1.947 4.739 13.946 1.00 91.06 161 LEU A O 1
ATOM 1209 N N . ALA A 1 162 ? 1.297 2.602 13.947 1.00 90.19 162 ALA A N 1
ATOM 1210 C CA . ALA A 1 162 ? 1.094 2.581 15.396 1.00 90.19 162 ALA A CA 1
ATOM 1211 C C . ALA A 1 162 ? 2.344 2.016 16.080 1.00 90.19 162 ALA A C 1
ATOM 1213 O O . ALA A 1 162 ? 3.201 1.405 15.442 1.00 90.19 162 ALA A O 1
ATOM 1214 N N . ASP A 1 163 ? 2.487 2.249 17.380 1.00 86.12 163 ASP A N 1
ATOM 1215 C CA . ASP A 1 163 ? 3.672 1.768 18.086 1.00 86.12 163 ASP A CA 1
ATOM 1216 C C . ASP A 1 163 ? 3.653 0.240 18.167 1.00 86.12 163 ASP A C 1
ATOM 1218 O O . ASP A 1 163 ? 2.665 -0.363 18.590 1.00 86.12 163 ASP A O 1
ATOM 1222 N N . GLY A 1 164 ? 4.768 -0.378 17.778 1.00 88.25 164 GLY A N 1
ATOM 1223 C CA . GLY A 1 164 ? 4.908 -1.833 17.719 1.00 88.25 164 GLY A CA 1
ATOM 1224 C C . GLY A 1 164 ? 4.485 -2.464 16.391 1.00 88.25 164 GLY A C 1
ATOM 1225 O O . GLY A 1 164 ? 4.745 -3.653 16.208 1.00 88.25 164 GLY A O 1
ATOM 1226 N N . ASP A 1 165 ? 3.896 -1.696 15.473 1.00 93.25 165 ASP A N 1
ATOM 1227 C CA . ASP A 1 165 ? 3.643 -2.142 14.101 1.00 93.25 165 ASP A CA 1
ATOM 1228 C C . ASP A 1 165 ? 4.922 -2.046 13.254 1.00 93.25 165 ASP A C 1
ATOM 1230 O O . ASP A 1 165 ? 5.848 -1.291 13.570 1.00 93.25 165 ASP A O 1
ATOM 1234 N N . THR A 1 166 ? 4.959 -2.806 12.163 1.00 93.81 166 THR A N 1
ATOM 1235 C CA . THR A 1 166 ? 6.005 -2.776 11.134 1.00 93.81 166 THR A CA 1
ATOM 1236 C C . THR A 1 166 ? 5.391 -2.428 9.782 1.00 93.81 166 THR A C 1
ATOM 1238 O O . THR A 1 166 ? 4.197 -2.632 9.553 1.00 93.81 166 THR A O 1
ATOM 1241 N N . LEU A 1 167 ? 6.197 -1.878 8.873 1.00 95.00 167 LEU A N 1
ATOM 1242 C CA . LEU A 1 167 ? 5.725 -1.579 7.524 1.00 95.00 167 LEU A CA 1
ATOM 1243 C C . LEU A 1 167 ? 5.474 -2.863 6.737 1.00 95.00 167 LEU A C 1
ATOM 1245 O O . LEU A 1 167 ? 6.349 -3.718 6.639 1.00 95.00 167 LEU A O 1
ATOM 1249 N N . ALA A 1 168 ? 4.305 -2.942 6.111 1.00 95.75 168 ALA A N 1
ATOM 1250 C CA . ALA A 1 168 ? 3.990 -3.979 5.146 1.00 95.75 168 ALA A CA 1
ATOM 1251 C C . ALA A 1 168 ? 4.649 -3.667 3.788 1.00 95.75 168 ALA A C 1
ATOM 1253 O O . ALA A 1 168 ? 4.657 -2.499 3.381 1.00 95.75 168 ALA A O 1
ATOM 1254 N N . PRO A 1 169 ? 5.103 -4.676 3.019 1.00 94.88 169 PRO A N 1
ATOM 1255 C CA . PRO A 1 169 ? 5.719 -4.474 1.704 1.00 94.88 169 PRO A CA 1
ATOM 1256 C C . PRO A 1 169 ? 4.915 -3.601 0.739 1.00 94.88 169 PRO A C 1
ATOM 1258 O O . PRO A 1 169 ? 5.475 -2.747 0.055 1.00 94.88 169 PRO A O 1
ATOM 1261 N N . TRP A 1 170 ? 3.588 -3.748 0.716 1.00 95.75 170 TRP A N 1
ATOM 1262 C CA . TRP A 1 170 ? 2.724 -2.961 -0.167 1.00 95.75 170 TRP A CA 1
ATOM 1263 C C . TRP A 1 170 ? 2.737 -1.461 0.158 1.00 95.75 170 TRP A C 1
ATOM 1265 O O . TRP A 1 170 ? 2.427 -0.660 -0.716 1.00 95.75 170 TRP A O 1
ATOM 1275 N N . GLN A 1 171 ? 3.120 -1.051 1.374 1.00 96.19 171 GLN A N 1
ATOM 1276 C CA . GLN A 1 171 ? 3.164 0.361 1.777 1.00 96.19 171 GLN A CA 1
ATOM 1277 C C . GLN A 1 171 ? 4.372 1.110 1.199 1.00 96.19 171 GLN A C 1
ATOM 1279 O O . GLN A 1 171 ? 4.414 2.337 1.270 1.00 96.19 171 GLN A O 1
ATOM 1284 N N . TYR A 1 172 ? 5.349 0.387 0.644 1.00 94.06 172 TYR A N 1
ATOM 1285 C CA . TYR A 1 172 ? 6.579 0.958 0.090 1.00 94.06 172 TYR A CA 1
ATOM 1286 C C . TYR A 1 172 ? 7.053 0.286 -1.206 1.00 94.06 172 TYR A C 1
ATOM 1288 O O . TYR A 1 172 ? 8.114 0.629 -1.721 1.00 94.06 172 TYR A O 1
ATOM 1296 N N . ALA A 1 173 ? 6.300 -0.664 -1.762 1.00 91.50 173 ALA A N 1
ATOM 1297 C CA . ALA A 1 173 ? 6.608 -1.269 -3.053 1.00 91.50 173 ALA A CA 1
ATOM 1298 C C . ALA A 1 173 ? 6.487 -0.225 -4.174 1.00 91.50 173 ALA A C 1
ATOM 1300 O O . ALA A 1 173 ? 5.387 0.149 -4.570 1.00 91.50 173 ALA A O 1
ATOM 1301 N N . ALA A 1 174 ? 7.625 0.251 -4.674 1.00 93.38 174 ALA A N 1
ATOM 1302 C CA . ALA A 1 174 ? 7.702 1.288 -5.694 1.00 93.38 174 ALA A CA 1
ATOM 1303 C C . ALA A 1 174 ? 8.294 0.742 -7.002 1.00 93.38 174 ALA A C 1
ATOM 1305 O O . ALA A 1 174 ? 9.051 -0.231 -7.006 1.00 93.38 174 ALA A O 1
ATOM 1306 N N . THR A 1 175 ? 7.956 1.383 -8.116 1.00 93.12 175 THR A N 1
ATOM 1307 C CA . THR A 1 175 ? 8.485 1.071 -9.446 1.00 93.12 175 THR A CA 1
ATOM 1308 C C . THR A 1 175 ? 9.467 2.136 -9.898 1.00 93.12 175 THR A C 1
ATOM 1310 O O . THR A 1 175 ? 9.275 3.315 -9.616 1.00 93.12 175 THR A O 1
ATOM 1313 N N . ASP A 1 176 ? 10.474 1.731 -10.658 1.00 93.31 176 ASP A N 1
ATOM 1314 C CA . ASP A 1 176 ? 11.438 2.629 -11.292 1.00 93.31 176 ASP A CA 1
ATOM 1315 C C . ASP A 1 176 ? 10.773 3.724 -12.151 1.00 93.31 176 ASP A C 1
ATOM 1317 O O . ASP A 1 176 ? 9.781 3.469 -12.848 1.00 93.31 176 ASP A O 1
ATOM 1321 N N . VAL A 1 177 ? 11.313 4.945 -12.110 1.00 92.88 177 VAL A N 1
ATOM 1322 C CA . VAL A 1 177 ? 10.867 6.043 -12.980 1.00 92.88 177 VAL A CA 1
ATOM 1323 C C . VAL A 1 177 ? 11.679 6.039 -14.267 1.00 92.88 177 VAL A C 1
ATOM 1325 O O . VAL A 1 177 ? 12.810 6.495 -14.319 1.00 92.88 177 VAL A O 1
ATOM 1328 N N . SER A 1 178 ? 11.047 5.615 -15.361 1.00 91.31 178 SER A N 1
ATOM 1329 C CA . SER A 1 178 ? 11.722 5.543 -16.658 1.00 91.31 178 SER A CA 1
ATOM 1330 C C . SER A 1 178 ? 12.194 6.905 -17.194 1.00 91.31 178 SER A C 1
ATOM 1332 O O . SER A 1 178 ? 11.412 7.854 -17.314 1.00 91.31 178 SER A O 1
ATOM 1334 N N . GLY A 1 179 ? 13.404 6.932 -17.738 1.00 90.25 179 GLY A N 1
ATOM 1335 C CA . GLY A 1 179 ? 14.037 8.074 -18.384 1.00 90.25 179 GLY A CA 1
ATOM 1336 C C . GLY A 1 179 ? 14.781 9.025 -17.459 1.00 90.25 179 GLY A C 1
ATOM 1337 O O . GLY A 1 179 ? 15.061 10.145 -17.897 1.00 90.25 179 GLY A O 1
ATOM 1338 N N . ASP A 1 180 ? 15.070 8.623 -16.224 1.00 91.50 180 ASP A N 1
ATOM 1339 C CA . ASP A 1 180 ? 15.814 9.441 -15.264 1.00 91.50 180 ASP A CA 1
ATOM 1340 C C . ASP A 1 180 ? 17.330 9.156 -15.282 1.00 91.50 180 ASP A C 1
ATOM 1342 O O . ASP A 1 180 ? 18.122 9.925 -14.731 1.00 91.50 180 ASP A O 1
ATOM 1346 N N . GLY A 1 181 ? 17.746 8.112 -16.010 1.00 92.06 181 GLY A N 1
ATOM 1347 C CA . GLY A 1 181 ? 19.146 7.712 -16.143 1.00 92.06 181 GLY A CA 1
ATOM 1348 C C . GLY A 1 181 ? 19.657 6.880 -14.967 1.00 92.06 181 GLY A C 1
ATOM 1349 O O . GLY A 1 181 ? 20.870 6.690 -14.829 1.00 92.06 181 GLY A O 1
ATOM 1350 N N . THR A 1 182 ? 18.759 6.363 -14.137 1.00 94.38 182 THR A N 1
ATOM 1351 C CA . THR A 1 182 ? 19.043 5.430 -13.056 1.00 94.38 182 THR A CA 1
ATOM 1352 C C . THR A 1 182 ? 18.098 4.232 -13.114 1.00 94.38 182 THR A C 1
ATOM 1354 O O . THR A 1 182 ? 17.142 4.230 -13.870 1.00 94.38 182 THR A O 1
ATOM 1357 N N . VAL A 1 183 ? 18.427 3.155 -12.404 1.00 94.25 183 VAL A N 1
ATOM 1358 C CA . VAL A 1 183 ? 17.522 2.013 -12.216 1.00 94.25 183 VAL A CA 1
ATOM 1359 C C . VAL A 1 183 ? 17.407 1.730 -10.733 1.00 94.25 183 VAL A C 1
ATOM 1361 O O . VAL A 1 183 ? 18.423 1.497 -10.068 1.00 94.25 183 VAL A O 1
ATOM 1364 N N . PHE A 1 184 ? 16.178 1.717 -10.231 1.00 94.88 184 PHE A N 1
ATOM 1365 C CA . PHE A 1 184 ? 15.837 1.242 -8.900 1.00 94.88 184 PHE A CA 1
ATOM 1366 C C . PHE A 1 184 ? 16.088 -0.260 -8.763 1.00 94.88 184 PHE A C 1
ATOM 1368 O O . PHE A 1 184 ? 15.563 -1.072 -9.523 1.00 94.88 184 PHE A O 1
ATOM 1375 N N . GLN A 1 185 ? 16.873 -0.636 -7.753 1.00 90.06 185 GLN A N 1
ATOM 1376 C CA . GLN A 1 185 ? 17.303 -2.023 -7.545 1.00 90.06 185 GLN A CA 1
ATOM 1377 C C . GLN A 1 185 ? 16.341 -2.846 -6.680 1.00 90.06 185 GLN A C 1
ATOM 1379 O O . GLN A 1 185 ? 16.649 -3.980 -6.323 1.00 90.06 185 GLN A O 1
ATOM 1384 N N . GLY A 1 186 ? 15.187 -2.281 -6.312 1.00 90.69 186 GLY A N 1
ATOM 1385 C CA . GLY A 1 186 ? 14.278 -2.894 -5.342 1.00 90.69 186 GLY A CA 1
ATOM 1386 C C . GLY A 1 186 ? 14.753 -2.768 -3.891 1.00 90.69 186 GLY A C 1
ATOM 1387 O O . GLY A 1 186 ? 14.157 -3.375 -3.005 1.00 90.69 186 GLY A O 1
ATOM 1388 N N . GLU A 1 187 ? 15.805 -1.984 -3.639 1.00 93.44 187 GLU A N 1
ATOM 1389 C CA . GLU A 1 187 ? 16.417 -1.809 -2.321 1.00 93.44 187 GLU A CA 1
ATOM 1390 C C . GLU A 1 187 ? 16.307 -0.362 -1.834 1.00 93.44 187 GLU A C 1
ATOM 1392 O O . GLU A 1 187 ? 16.379 0.590 -2.609 1.00 93.44 187 GLU A O 1
ATOM 1397 N N . TRP A 1 188 ? 16.170 -0.194 -0.524 1.00 95.88 188 TRP A N 1
ATOM 1398 C CA . TRP A 1 188 ? 16.042 1.100 0.145 1.00 95.88 188 TRP A CA 1
ATOM 1399 C C . TRP A 1 188 ? 17.283 1.393 0.998 1.00 95.88 188 TRP A C 1
ATOM 1401 O O . TRP A 1 188 ? 18.078 0.497 1.285 1.00 95.88 188 TRP A O 1
ATOM 1411 N N . SER A 1 189 ? 17.499 2.648 1.403 1.00 95.12 189 SER A N 1
ATOM 1412 C CA . SER A 1 189 ? 18.655 3.038 2.237 1.00 95.12 189 SER A CA 1
ATOM 1413 C C . SER A 1 189 ? 18.760 2.269 3.558 1.00 95.12 189 SER A C 1
ATOM 1415 O O . SER A 1 189 ? 19.852 2.131 4.108 1.00 95.12 189 SER A O 1
ATOM 1417 N N . VAL A 1 190 ? 17.634 1.757 4.044 1.00 93.62 190 VAL A N 1
ATOM 1418 C CA . VAL A 1 190 ? 17.485 0.855 5.188 1.00 93.62 190 VAL A CA 1
ATOM 1419 C C . VAL A 1 190 ? 16.386 -0.155 4.869 1.00 93.62 190 VAL A C 1
ATOM 1421 O O . VAL A 1 190 ? 15.547 0.122 4.015 1.00 93.62 190 VAL A O 1
ATOM 1424 N N . ASP A 1 191 ? 16.361 -1.299 5.555 1.00 92.69 191 ASP A N 1
ATOM 1425 C CA . ASP A 1 191 ? 15.261 -2.264 5.435 1.00 92.69 191 ASP A CA 1
ATOM 1426 C C . ASP A 1 191 ? 13.966 -1.665 6.015 1.00 92.69 191 ASP A C 1
ATOM 1428 O O . ASP A 1 191 ? 13.872 -1.541 7.246 1.00 92.69 191 ASP A O 1
ATOM 1432 N N . PRO A 1 192 ? 12.961 -1.318 5.181 1.00 92.06 192 PRO A N 1
ATOM 1433 C CA . PRO A 1 192 ? 11.755 -0.649 5.652 1.00 92.06 192 PRO A CA 1
ATOM 1434 C C . PRO A 1 192 ? 10.962 -1.467 6.676 1.00 92.06 192 PRO A C 1
ATOM 1436 O O . PRO A 1 192 ? 10.314 -0.878 7.538 1.00 92.06 192 PRO A O 1
ATOM 1439 N N . ALA A 1 193 ? 11.054 -2.803 6.650 1.00 88.62 193 ALA A N 1
ATOM 1440 C CA . ALA A 1 193 ? 10.348 -3.669 7.597 1.00 88.62 193 ALA A CA 1
ATOM 1441 C C . ALA A 1 193 ? 10.856 -3.506 9.044 1.00 88.62 193 ALA A C 1
ATOM 1443 O O . ALA A 1 193 ? 10.151 -3.821 10.003 1.00 88.62 193 ALA A O 1
ATOM 1444 N N . THR A 1 194 ? 12.076 -2.989 9.217 1.00 87.50 194 THR A N 1
ATOM 1445 C CA . THR A 1 194 ? 12.706 -2.765 10.529 1.00 87.50 194 THR A CA 1
ATOM 1446 C C . THR A 1 194 ? 12.584 -1.326 11.027 1.00 87.50 194 THR A C 1
ATOM 1448 O O . THR A 1 194 ? 12.938 -1.033 12.174 1.00 87.50 194 THR A O 1
ATOM 1451 N N . VAL A 1 195 ? 12.101 -0.419 10.174 1.00 86.38 195 VAL A N 1
ATOM 1452 C CA . VAL A 1 195 ? 12.046 1.009 10.474 1.00 86.38 195 VAL A CA 1
ATOM 1453 C C . VAL A 1 195 ? 10.879 1.311 11.407 1.00 86.38 195 VAL A C 1
ATOM 1455 O O . VAL A 1 195 ? 9.766 0.815 11.248 1.00 86.38 195 VAL A O 1
ATOM 1458 N N . LYS A 1 196 ? 11.150 2.169 12.390 1.00 83.56 196 LYS A N 1
ATOM 1459 C CA . LYS A 1 196 ? 10.137 2.816 13.229 1.00 83.56 196 LYS A CA 1
ATOM 1460 C C . LYS A 1 196 ? 9.924 4.253 12.753 1.00 83.56 196 LYS A C 1
ATOM 1462 O O . LYS A 1 196 ? 10.666 4.738 11.904 1.00 83.56 196 LYS A O 1
ATOM 1467 N N . LYS A 1 197 ? 8.926 4.949 13.304 1.00 84.62 197 LYS A N 1
ATOM 1468 C CA . LYS A 1 197 ? 8.718 6.384 13.039 1.00 84.62 197 LYS A CA 1
ATOM 1469 C C . LYS A 1 197 ? 10.023 7.165 13.245 1.00 84.62 197 LYS A C 1
ATOM 1471 O O . LYS A 1 197 ? 10.785 6.847 14.155 1.00 84.62 197 LYS A O 1
ATOM 1476 N N . GLY A 1 198 ? 10.276 8.167 12.407 1.00 75.94 198 GLY A N 1
ATOM 1477 C CA . GLY A 1 198 ? 11.489 8.976 12.510 1.00 75.94 198 GLY A CA 1
ATOM 1478 C C . GLY A 1 198 ? 11.640 10.010 11.390 1.00 75.94 198 GLY A C 1
ATOM 1479 O O . GLY A 1 198 ? 10.899 9.964 10.403 1.00 75.94 198 GLY A O 1
ATOM 1480 N N . PRO A 1 199 ? 12.584 10.959 11.532 1.00 68.69 199 PRO A N 1
ATOM 1481 C CA . PRO A 1 199 ? 12.754 12.079 10.603 1.00 68.69 199 PRO A CA 1
ATOM 1482 C C . PRO A 1 199 ? 13.564 11.713 9.364 1.00 68.69 199 PRO A C 1
ATOM 1484 O O . PRO A 1 199 ? 13.480 12.405 8.347 1.00 68.69 199 PRO A O 1
ATOM 1487 N N . ASP A 1 200 ? 14.369 10.658 9.463 1.00 83.50 200 ASP A N 1
ATOM 1488 C CA . ASP A 1 200 ? 15.271 10.252 8.404 1.00 83.50 200 ASP A CA 1
ATOM 1489 C C . ASP A 1 200 ? 14.466 9.648 7.261 1.00 83.50 200 ASP A C 1
ATOM 1491 O O . ASP A 1 200 ? 13.751 8.655 7.415 1.00 83.50 200 ASP A O 1
ATOM 1495 N N . ALA A 1 201 ? 14.578 10.283 6.098 1.00 91.56 201 ALA A N 1
ATOM 1496 C CA . ALA A 1 201 ? 13.930 9.793 4.904 1.00 91.56 201 ALA A CA 1
ATOM 1497 C C . ALA A 1 201 ? 14.593 8.491 4.448 1.00 91.56 201 ALA A C 1
ATOM 1499 O O . ALA A 1 201 ? 15.812 8.409 4.269 1.00 91.56 201 ALA A O 1
ATOM 1500 N N . ILE A 1 202 ? 13.763 7.487 4.196 1.00 95.12 202 ILE A N 1
ATOM 1501 C CA . ILE A 1 202 ? 14.155 6.301 3.456 1.00 95.12 202 ILE A CA 1
ATOM 1502 C C . ILE A 1 202 ? 14.217 6.690 1.977 1.00 95.12 202 ILE A C 1
ATOM 1504 O O . ILE A 1 202 ? 13.244 7.207 1.425 1.00 95.12 202 ILE A O 1
ATOM 1508 N N . ILE A 1 203 ? 15.364 6.457 1.3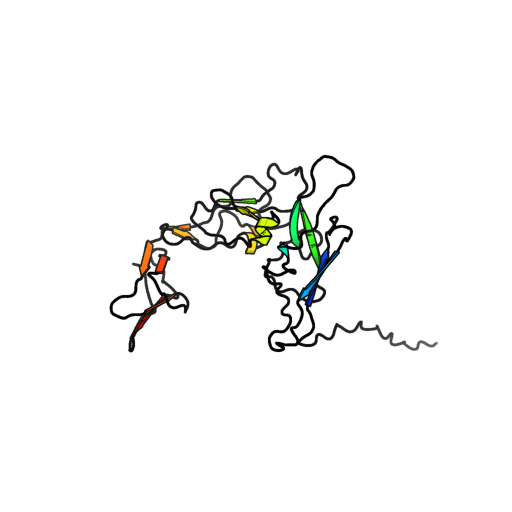41 1.00 96.31 203 ILE A N 1
ATOM 1509 C CA . ILE A 1 203 ? 15.611 6.824 -0.060 1.00 96.31 203 ILE A CA 1
ATOM 1510 C C . ILE A 1 203 ? 15.822 5.569 -0.912 1.00 96.31 203 ILE A C 1
ATOM 1512 O O . ILE A 1 203 ? 16.367 4.580 -0.404 1.00 96.31 203 ILE A O 1
ATOM 1516 N N . PRO A 1 204 ? 15.394 5.569 -2.185 1.00 96.94 204 PRO A N 1
ATOM 1517 C CA . PRO A 1 204 ? 15.592 4.430 -3.069 1.00 96.94 204 PRO A CA 1
ATOM 1518 C C . PRO A 1 204 ? 17.078 4.261 -3.399 1.00 96.94 204 PRO A C 1
ATOM 1520 O O . PRO A 1 204 ? 17.789 5.238 -3.640 1.00 96.94 204 PRO A O 1
ATOM 1523 N N . GL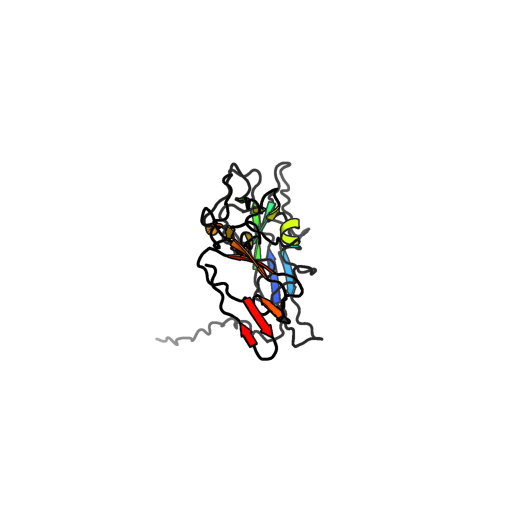N A 1 205 ? 17.551 3.016 -3.438 1.00 95.62 205 GLN A N 1
ATOM 1524 C CA . GLN A 1 205 ? 18.876 2.701 -3.957 1.00 95.62 205 GLN A CA 1
ATOM 1525 C C . GLN A 1 205 ? 18.802 2.469 -5.460 1.00 95.62 205 GLN A C 1
ATOM 1527 O O . GLN A 1 205 ? 18.086 1.587 -5.948 1.00 95.62 205 GLN A O 1
ATOM 1532 N N . THR A 1 206 ? 19.572 3.265 -6.194 1.00 95.31 206 THR A N 1
ATOM 1533 C CA . THR A 1 206 ? 19.630 3.200 -7.648 1.00 95.31 206 THR A CA 1
ATOM 1534 C C . THR A 1 206 ? 21.055 2.996 -8.142 1.00 95.31 206 THR A C 1
ATOM 1536 O O . THR A 1 206 ? 22.040 3.264 -7.447 1.00 95.31 206 THR A O 1
ATOM 1539 N N . VAL A 1 207 ? 21.171 2.506 -9.372 1.00 93.94 207 VAL A N 1
ATOM 1540 C CA . VAL A 1 207 ? 22.434 2.470 -10.116 1.00 93.94 207 VAL A CA 1
ATOM 1541 C C . VAL A 1 207 ? 22.333 3.326 -11.365 1.00 93.94 207 VAL A C 1
ATOM 1543 O O . VAL A 1 207 ? 21.252 3.495 -11.916 1.00 93.94 207 VAL A O 1
ATOM 1546 N N . ASN A 1 208 ? 23.472 3.824 -11.847 1.00 93.19 208 ASN A N 1
ATOM 1547 C CA . ASN A 1 208 ? 23.521 4.534 -13.122 1.00 93.19 208 ASN A CA 1
ATOM 1548 C C . ASN A 1 208 ? 23.043 3.630 -14.264 1.00 93.19 208 ASN A C 1
ATOM 1550 O O . ASN A 1 208 ? 23.465 2.474 -14.385 1.00 93.19 208 ASN A O 1
ATOM 1554 N N . ALA A 1 209 ? 22.225 4.197 -15.139 1.00 93.12 209 ALA A N 1
ATOM 1555 C CA . ALA A 1 209 ? 21.602 3.494 -16.240 1.00 93.12 209 ALA A CA 1
ATOM 1556 C C . ALA A 1 209 ? 21.609 4.327 -17.522 1.00 93.12 209 ALA A C 1
ATOM 1558 O O . ALA A 1 209 ? 21.944 5.512 -17.544 1.00 93.12 209 ALA A O 1
ATOM 1559 N N . VAL A 1 210 ? 21.259 3.669 -18.621 1.00 91.50 210 VAL A N 1
ATOM 1560 C CA . VAL A 1 210 ? 21.011 4.320 -19.902 1.00 91.50 210 VAL A CA 1
ATOM 1561 C C . VAL A 1 210 ? 19.517 4.280 -20.172 1.00 91.50 210 VAL A C 1
ATOM 1563 O O . VAL A 1 210 ? 18.906 3.212 -20.136 1.00 91.50 210 VAL A O 1
ATOM 1566 N N . THR A 1 211 ? 18.950 5.430 -20.528 1.00 92.12 211 THR A N 1
ATOM 1567 C CA . THR A 1 211 ? 17.574 5.497 -21.011 1.00 92.12 211 THR A CA 1
ATOM 1568 C C . THR A 1 211 ? 17.467 4.882 -22.396 1.00 92.12 211 THR A C 1
ATOM 1570 O O . THR A 1 211 ? 17.989 5.407 -23.386 1.00 92.12 211 THR A O 1
ATOM 1573 N N . VAL A 1 212 ? 16.731 3.782 -22.482 1.00 89.19 212 VAL A N 1
ATOM 1574 C CA . VAL A 1 212 ? 16.424 3.101 -23.732 1.00 89.19 212 VAL A CA 1
ATOM 1575 C C . VAL A 1 212 ? 15.084 3.592 -24.257 1.00 89.19 212 VAL A C 1
ATOM 1577 O O . VAL A 1 212 ? 14.087 3.637 -23.541 1.00 89.19 212 VAL A O 1
ATOM 1580 N N . ARG A 1 213 ? 15.045 3.936 -25.547 1.00 90.06 213 ARG A N 1
ATOM 1581 C CA . ARG A 1 213 ? 13.814 4.278 -26.268 1.00 90.06 213 ARG A CA 1
ATOM 1582 C C . ARG A 1 213 ? 13.647 3.344 -27.450 1.00 90.06 213 ARG A C 1
ATOM 1584 O O . ARG A 1 213 ? 14.468 3.363 -28.366 1.00 90.06 213 ARG A O 1
ATOM 1591 N N . VAL A 1 214 ? 12.578 2.554 -27.450 1.00 87.56 214 VAL A N 1
ATOM 1592 C CA . VAL A 1 214 ? 12.284 1.617 -28.542 1.00 87.56 214 VAL A CA 1
ATOM 1593 C C . VAL A 1 214 ? 10.951 1.982 -29.171 1.00 87.56 214 VAL A C 1
ATOM 1595 O O . VAL A 1 214 ? 9.909 1.972 -28.523 1.00 87.56 214 VAL A O 1
ATOM 1598 N N . GLY A 1 215 ? 10.988 2.330 -30.452 1.00 85.12 215 GLY A N 1
ATOM 1599 C CA . GLY A 1 215 ? 9.801 2.589 -31.258 1.00 85.12 215 GLY A CA 1
ATOM 1600 C C . GLY A 1 215 ? 9.618 1.530 -32.339 1.00 85.12 215 GLY A C 1
ATOM 1601 O O . GLY A 1 215 ? 10.553 0.814 -32.701 1.00 85.12 215 GLY A O 1
ATOM 1602 N N . SER A 1 216 ? 8.413 1.465 -32.896 1.00 78.94 216 SER A N 1
ATOM 1603 C CA . SER A 1 216 ? 8.122 0.646 -34.071 1.00 78.94 216 SER A CA 1
ATOM 1604 C C . SER A 1 216 ? 8.931 1.147 -35.271 1.00 78.94 216 SER A C 1
ATOM 1606 O O . SER A 1 216 ? 8.765 2.283 -35.713 1.00 78.94 216 SER A O 1
ATOM 1608 N N . ALA A 1 217 ? 9.793 0.295 -35.823 1.00 72.38 217 ALA A N 1
ATOM 1609 C CA . ALA A 1 217 ? 10.572 0.589 -37.023 1.00 72.38 217 ALA A CA 1
ATOM 1610 C C . ALA A 1 217 ? 10.524 -0.596 -37.996 1.00 72.38 217 ALA A C 1
ATOM 1612 O O . ALA A 1 217 ? 10.424 -1.751 -37.588 1.00 72.38 217 ALA A O 1
ATOM 1613 N N . ASN A 1 218 ? 10.590 -0.322 -39.303 1.00 80.94 218 ASN A N 1
ATOM 1614 C CA . ASN A 1 218 ? 10.724 -1.337 -40.364 1.00 80.94 218 ASN A CA 1
ATOM 1615 C C . ASN A 1 218 ? 9.657 -2.461 -40.362 1.00 80.94 218 ASN A C 1
ATOM 1617 O O . ASN A 1 218 ? 9.891 -3.571 -40.860 1.00 80.94 218 ASN A O 1
ATOM 1621 N N . GLY A 1 219 ? 8.464 -2.169 -39.835 1.00 82.75 219 GLY A N 1
ATOM 1622 C CA . GLY A 1 219 ? 7.341 -3.108 -39.755 1.00 82.75 219 GLY A CA 1
ATOM 1623 C C . GLY A 1 219 ? 7.432 -4.123 -38.612 1.00 82.75 219 GLY A C 1
ATOM 1624 O O . GLY A 1 219 ? 6.714 -5.118 -38.656 1.00 82.75 219 GLY A O 1
ATOM 1625 N N . PHE A 1 220 ? 8.302 -3.901 -37.622 1.00 88.75 220 PHE A N 1
ATOM 1626 C CA . PHE A 1 220 ? 8.293 -4.663 -36.375 1.00 88.75 220 PHE A CA 1
ATOM 1627 C C . PHE A 1 220 ? 7.280 -4.071 -35.391 1.00 88.75 220 PHE A C 1
ATOM 1629 O O . PHE A 1 220 ? 7.258 -2.861 -35.161 1.00 88.75 220 PHE A O 1
ATOM 1636 N N . ALA A 1 221 ? 6.458 -4.938 -34.805 1.00 91.12 221 ALA A N 1
ATOM 1637 C CA . ALA A 1 221 ? 5.696 -4.654 -33.600 1.00 91.12 221 ALA A CA 1
ATOM 1638 C C . ALA A 1 221 ? 6.584 -4.920 -32.381 1.00 91.12 221 ALA A C 1
ATOM 1640 O O . ALA A 1 221 ? 7.270 -5.942 -32.325 1.00 91.12 221 ALA A O 1
ATOM 1641 N N . ILE A 1 222 ? 6.562 -4.006 -31.418 1.00 92.88 222 ILE A N 1
ATOM 1642 C CA . ILE A 1 222 ? 7.325 -4.125 -30.178 1.00 92.88 222 ILE A CA 1
ATOM 1643 C C . ILE A 1 222 ? 6.391 -4.616 -29.079 1.00 92.88 222 ILE A C 1
ATOM 1645 O O . ILE A 1 222 ? 5.245 -4.180 -29.000 1.00 92.88 222 ILE A O 1
ATOM 1649 N N . TYR A 1 223 ? 6.885 -5.526 -28.250 1.00 90.50 223 TYR A N 1
ATOM 1650 C CA . TYR A 1 223 ? 6.224 -6.002 -27.046 1.00 90.50 223 TYR A CA 1
ATOM 1651 C C . TYR A 1 223 ? 7.174 -5.823 -25.863 1.00 90.50 223 TYR A C 1
ATOM 1653 O O . TYR A 1 223 ? 8.376 -6.053 -26.010 1.00 90.50 223 TYR A O 1
ATOM 1661 N N . LYS A 1 224 ? 6.642 -5.439 -24.703 1.00 88.56 224 LYS A N 1
ATOM 1662 C CA . LYS A 1 224 ? 7.353 -5.456 -23.422 1.00 88.56 224 LYS A CA 1
ATOM 1663 C C . LYS A 1 224 ? 6.524 -6.267 -22.436 1.00 88.56 224 LYS A C 1
ATOM 1665 O O . LYS A 1 224 ? 5.328 -6.028 -22.308 1.00 88.56 224 LYS A O 1
ATOM 1670 N N . ASP A 1 225 ? 7.141 -7.272 -21.825 1.00 89.38 225 ASP A N 1
ATOM 1671 C CA . ASP A 1 225 ? 6.517 -8.170 -20.841 1.00 89.38 225 ASP A CA 1
ATOM 1672 C C . ASP A 1 225 ? 5.223 -8.819 -21.365 1.00 89.38 225 ASP A C 1
ATOM 1674 O O . ASP A 1 225 ? 4.218 -8.943 -20.675 1.00 89.38 225 ASP A O 1
ATOM 1678 N N . GLY A 1 226 ? 5.237 -9.207 -22.646 1.00 88.25 226 GLY A N 1
ATOM 1679 C CA . GLY A 1 226 ? 4.094 -9.825 -23.326 1.00 88.25 226 GLY A CA 1
ATOM 1680 C C . GLY A 1 226 ? 3.020 -8.845 -23.812 1.00 88.25 226 GLY A C 1
ATOM 1681 O O . GLY A 1 226 ? 2.133 -9.249 -24.563 1.00 88.25 226 GLY A O 1
ATOM 1682 N N . VAL A 1 227 ? 3.118 -7.558 -23.475 1.00 89.44 227 VAL A N 1
ATOM 1683 C CA . VAL A 1 227 ? 2.158 -6.524 -23.885 1.00 89.44 227 VAL A CA 1
ATOM 1684 C C . VAL A 1 227 ? 2.656 -5.804 -25.131 1.00 89.44 227 VAL A C 1
ATOM 1686 O O . VAL A 1 227 ? 3.794 -5.337 -25.182 1.00 89.44 227 VAL A O 1
ATOM 1689 N N . LYS A 1 228 ? 1.804 -5.701 -26.158 1.00 90.94 228 LYS A N 1
ATOM 1690 C CA . LYS A 1 228 ? 2.124 -4.960 -27.383 1.00 90.94 228 LYS A CA 1
ATOM 1691 C C . LYS A 1 228 ? 2.210 -3.464 -27.084 1.00 90.94 228 LYS A C 1
ATOM 1693 O O . LYS A 1 228 ? 1.284 -2.887 -26.528 1.00 90.94 228 LYS A O 1
ATOM 1698 N N . ALA A 1 229 ? 3.291 -2.829 -27.514 1.00 89.56 229 ALA A N 1
ATOM 1699 C CA . ALA A 1 229 ? 3.463 -1.393 -27.404 1.00 89.56 229 ALA A CA 1
ATOM 1700 C C . ALA A 1 229 ? 2.741 -0.664 -28.548 1.00 89.56 229 ALA A C 1
ATOM 1702 O O . ALA A 1 229 ? 3.073 -0.836 -29.724 1.00 89.56 229 ALA A O 1
ATOM 1703 N N . ASP A 1 230 ? 1.783 0.195 -28.200 1.00 85.19 230 ASP A N 1
ATOM 1704 C CA . ASP A 1 230 ? 1.085 1.065 -29.160 1.00 85.19 230 ASP A CA 1
ATOM 1705 C C . ASP A 1 230 ? 1.838 2.379 -29.436 1.00 85.19 230 ASP A C 1
ATOM 1707 O O . ASP A 1 230 ? 1.511 3.121 -30.365 1.00 85.19 230 ASP A O 1
ATOM 1711 N N . LYS A 1 231 ? 2.856 2.682 -28.625 1.00 86.69 231 LYS A N 1
ATOM 1712 C CA . LYS A 1 231 ? 3.707 3.877 -28.703 1.00 86.69 231 LYS A CA 1
ATOM 1713 C C . LYS A 1 231 ? 5.164 3.490 -28.445 1.00 86.69 231 LYS A C 1
ATOM 1715 O O . LYS A 1 231 ? 5.455 2.352 -28.090 1.00 86.69 231 LYS A O 1
ATOM 1720 N N . THR A 1 232 ? 6.077 4.445 -28.611 1.00 88.88 232 THR A N 1
ATOM 1721 C CA . THR A 1 232 ? 7.468 4.290 -28.165 1.00 88.88 232 THR A CA 1
ATOM 1722 C C . THR A 1 232 ? 7.498 3.910 -26.688 1.00 88.88 232 THR A C 1
ATOM 1724 O O . THR A 1 232 ? 6.916 4.618 -25.867 1.00 88.88 232 THR A O 1
ATOM 1727 N N . ILE A 1 233 ? 8.189 2.820 -26.365 1.00 89.25 233 ILE A N 1
ATOM 1728 C CA . ILE A 1 233 ? 8.483 2.440 -24.983 1.00 89.25 233 ILE A CA 1
ATOM 1729 C C . ILE A 1 233 ? 9.754 3.148 -24.519 1.00 89.25 233 ILE A C 1
ATOM 1731 O O . ILE A 1 233 ? 10.691 3.343 -25.303 1.00 89.25 233 ILE A O 1
ATOM 1735 N N . GLN A 1 234 ? 9.777 3.518 -23.245 1.00 91.31 234 GLN A N 1
ATOM 1736 C CA . GLN A 1 234 ? 10.935 4.088 -22.573 1.00 91.31 234 GLN A CA 1
ATOM 1737 C C . GLN A 1 234 ? 11.138 3.356 -21.248 1.00 91.31 234 GLN A C 1
ATOM 1739 O O . GLN A 1 234 ? 10.170 3.127 -20.531 1.00 91.31 234 GLN A O 1
ATOM 1744 N N . PHE A 1 235 ? 12.376 2.976 -20.956 1.00 90.69 235 PHE A N 1
ATOM 1745 C CA . PHE A 1 235 ? 12.793 2.378 -19.688 1.00 90.69 235 PHE A CA 1
ATOM 1746 C C . PHE A 1 235 ? 14.281 2.653 -19.481 1.00 90.69 235 PHE A C 1
ATOM 1748 O O . PHE A 1 235 ? 15.006 2.866 -20.459 1.00 90.69 235 PHE A O 1
ATOM 1755 N N . ASP A 1 236 ? 14.734 2.643 -18.236 1.00 92.31 236 ASP A N 1
ATOM 1756 C CA . ASP A 1 236 ? 16.155 2.681 -17.926 1.00 92.31 236 ASP A CA 1
ATOM 1757 C C . ASP A 1 236 ? 16.704 1.263 -17.775 1.00 92.31 236 ASP A C 1
ATOM 1759 O O . ASP A 1 236 ? 16.011 0.325 -17.376 1.00 92.31 236 ASP A O 1
ATOM 1763 N N . ALA A 1 237 ? 17.957 1.079 -18.173 1.00 90.69 237 ALA A N 1
ATOM 1764 C CA . ALA A 1 237 ? 18.644 -0.192 -18.028 1.00 90.69 237 ALA A CA 1
ATOM 1765 C C . ALA A 1 237 ? 20.113 0.034 -17.666 1.00 90.69 237 ALA A C 1
ATOM 1767 O O . ALA A 1 237 ? 20.822 0.815 -18.307 1.00 90.69 237 ALA A O 1
ATOM 1768 N N . ALA A 1 238 ? 20.559 -0.652 -16.612 1.00 90.44 238 ALA A N 1
ATOM 1769 C CA . ALA A 1 238 ? 21.934 -0.588 -16.137 1.00 90.44 238 ALA A CA 1
ATOM 1770 C C . ALA A 1 238 ? 22.928 -1.025 -17.228 1.00 90.44 238 ALA A C 1
ATOM 1772 O O . ALA A 1 238 ? 22.650 -1.904 -18.045 1.00 90.44 238 ALA A O 1
ATOM 1773 N N . LEU A 1 239 ? 24.118 -0.425 -17.241 1.00 86.12 239 LEU A N 1
ATOM 1774 C CA . LEU A 1 239 ? 25.135 -0.772 -18.232 1.00 86.12 239 LEU A CA 1
ATOM 1775 C C . LEU A 1 239 ? 25.557 -2.246 -18.099 1.00 86.12 239 LEU A C 1
ATOM 1777 O O . LEU A 1 239 ? 25.843 -2.719 -17.000 1.00 86.12 239 LEU A O 1
ATOM 1781 N N . GLY A 1 240 ? 25.624 -2.965 -19.222 1.00 83.44 240 GLY A N 1
ATOM 1782 C CA . GLY A 1 240 ? 25.984 -4.384 -19.243 1.00 83.44 240 GLY A CA 1
ATOM 1783 C C . GLY A 1 240 ? 24.857 -5.341 -18.843 1.00 83.44 240 GLY A C 1
ATOM 1784 O O . GLY A 1 240 ? 25.090 -6.551 -18.834 1.00 83.44 240 GLY A O 1
ATOM 1785 N N . SER A 1 241 ? 23.652 -4.843 -18.541 1.00 84.25 241 SER A N 1
ATOM 1786 C CA . SER A 1 241 ? 22.498 -5.696 -18.260 1.00 84.25 241 SER A CA 1
ATOM 1787 C C . SER A 1 241 ? 21.897 -6.298 -19.536 1.00 84.25 241 SER A C 1
ATOM 1789 O O . SER A 1 241 ? 22.027 -5.774 -20.654 1.00 84.25 241 SER A O 1
ATOM 1791 N N . THR A 1 242 ? 21.226 -7.437 -19.368 1.00 85.50 242 THR A N 1
ATOM 1792 C CA . THR A 1 242 ? 20.282 -7.954 -20.357 1.00 85.50 242 THR A CA 1
ATOM 1793 C C . THR A 1 242 ? 18.968 -7.195 -20.232 1.00 85.50 242 THR A C 1
ATOM 1795 O O . THR A 1 242 ? 18.495 -6.936 -19.128 1.00 85.50 242 THR A O 1
ATOM 1798 N N . VAL A 1 243 ? 18.372 -6.824 -21.367 1.00 84.69 243 VAL A N 1
ATOM 1799 C CA . VAL A 1 243 ? 17.028 -6.235 -21.367 1.00 84.69 243 VAL A CA 1
ATOM 1800 C C . VAL A 1 243 ? 16.015 -7.351 -21.559 1.00 84.69 243 VAL A C 1
ATOM 1802 O O . VAL A 1 243 ? 15.814 -7.839 -22.677 1.00 84.69 243 VAL A O 1
ATOM 1805 N N . ASP A 1 244 ? 15.367 -7.723 -20.462 1.00 84.25 244 ASP A N 1
ATOM 1806 C CA . ASP A 1 244 ? 14.372 -8.785 -20.441 1.00 84.25 244 ASP A CA 1
ATOM 1807 C C . ASP A 1 244 ? 12.979 -8.287 -20.850 1.00 84.25 244 ASP A C 1
ATOM 1809 O O . ASP A 1 244 ? 12.648 -7.097 -20.801 1.00 84.25 244 ASP A O 1
ATOM 1813 N N . GLY A 1 245 ? 12.159 -9.226 -21.325 1.00 86.44 245 GLY A N 1
ATOM 1814 C CA . GLY A 1 245 ? 10.764 -8.987 -21.700 1.00 86.44 245 GLY A CA 1
ATOM 1815 C C . GLY A 1 245 ? 10.556 -8.150 -22.966 1.00 86.44 245 GLY A C 1
ATOM 1816 O O . GLY A 1 245 ? 9.425 -8.049 -23.437 1.00 86.44 245 GLY A O 1
ATOM 1817 N N . LEU A 1 246 ? 11.611 -7.575 -23.549 1.00 90.50 246 LEU A N 1
ATOM 1818 C CA . LEU A 1 246 ? 11.541 -6.840 -24.808 1.00 90.50 246 LEU A CA 1
ATOM 1819 C C . LEU A 1 246 ? 11.557 -7.799 -26.005 1.00 90.50 246 LEU A C 1
ATOM 1821 O O . LEU A 1 246 ? 12.519 -8.538 -26.220 1.00 90.50 246 LEU A O 1
ATOM 1825 N N . VAL A 1 247 ? 10.522 -7.743 -26.842 1.00 91.75 247 VAL A N 1
ATOM 1826 C CA . VAL A 1 247 ? 10.412 -8.559 -28.058 1.00 91.75 247 VAL A CA 1
ATOM 1827 C C . VAL A 1 247 ? 10.070 -7.683 -29.257 1.00 91.75 247 VAL A C 1
ATOM 1829 O O . VAL A 1 247 ? 9.097 -6.935 -29.238 1.00 91.75 247 VAL A O 1
ATOM 1832 N N . ALA A 1 248 ? 10.840 -7.812 -30.337 1.00 91.12 248 ALA A N 1
ATOM 1833 C CA . ALA A 1 248 ? 10.494 -7.267 -31.643 1.00 91.12 248 ALA A CA 1
ATOM 1834 C C . ALA A 1 248 ? 9.982 -8.396 -32.543 1.00 91.12 248 ALA A C 1
ATOM 1836 O O . ALA A 1 248 ? 10.685 -9.374 -32.803 1.00 91.12 248 ALA A O 1
ATOM 1837 N N . TYR A 1 249 ? 8.756 -8.247 -33.035 1.00 91.62 249 TYR A N 1
ATOM 1838 C CA . TYR A 1 249 ? 8.077 -9.234 -33.865 1.00 91.62 249 TYR A CA 1
ATOM 1839 C C . TYR A 1 249 ? 7.727 -8.662 -35.235 1.00 91.62 249 TYR A C 1
ATOM 1841 O O . TYR A 1 249 ? 7.144 -7.585 -35.350 1.00 91.62 249 TYR A O 1
ATOM 1849 N N . LYS A 1 250 ? 8.000 -9.434 -36.281 1.00 92.19 250 LYS A N 1
ATOM 1850 C CA . LYS A 1 250 ? 7.457 -9.246 -37.627 1.00 92.19 250 LYS A CA 1
ATOM 1851 C C . LYS A 1 250 ? 7.173 -10.624 -38.209 1.00 92.19 250 LYS A C 1
ATOM 1853 O O . LYS A 1 250 ? 7.816 -11.599 -37.834 1.00 92.19 250 LYS A O 1
ATOM 1858 N N . THR A 1 251 ? 6.239 -10.734 -39.147 1.00 91.06 251 THR A N 1
ATOM 1859 C CA . THR A 1 251 ? 5.999 -12.005 -39.843 1.00 91.06 251 THR A CA 1
ATOM 1860 C C . THR A 1 251 ? 7.318 -12.588 -40.368 1.00 91.06 251 THR A C 1
ATOM 1862 O O . THR A 1 251 ? 8.002 -11.950 -41.168 1.00 91.06 251 THR A O 1
ATOM 1865 N N . GLY A 1 252 ? 7.680 -13.785 -39.892 1.00 88.62 252 GLY A N 1
ATOM 1866 C CA . GLY A 1 252 ? 8.919 -14.482 -40.256 1.00 88.62 252 GLY A CA 1
ATOM 1867 C C . GLY A 1 252 ? 10.175 -14.115 -39.448 1.00 88.62 252 GLY A C 1
ATOM 1868 O O . GLY A 1 252 ? 11.230 -14.668 -39.743 1.00 88.62 252 GLY A O 1
ATOM 1869 N N . ALA A 1 253 ? 10.099 -13.227 -38.447 1.00 90.50 253 ALA A N 1
ATOM 1870 C CA . ALA A 1 253 ? 11.242 -12.846 -37.609 1.00 90.50 253 ALA A CA 1
ATOM 1871 C C . ALA A 1 253 ? 10.839 -12.461 -36.170 1.00 90.50 253 ALA A C 1
ATOM 1873 O O . ALA A 1 253 ? 9.921 -11.669 -35.955 1.00 90.50 253 ALA A O 1
ATOM 1874 N N . ILE A 1 254 ? 11.582 -12.972 -35.184 1.00 90.81 254 ILE A N 1
ATOM 1875 C CA . ILE A 1 254 ? 11.477 -12.604 -33.765 1.00 90.81 254 ILE A CA 1
ATOM 1876 C C . ILE A 1 254 ? 12.875 -12.266 -33.252 1.00 90.81 254 ILE A C 1
ATOM 1878 O O . ILE A 1 254 ? 13.813 -13.024 -33.488 1.00 90.81 254 ILE A O 1
ATOM 1882 N N . ALA A 1 255 ? 12.999 -11.148 -32.539 1.00 89.25 255 ALA A N 1
ATOM 1883 C CA . ALA A 1 255 ? 14.179 -10.803 -31.755 1.00 89.25 255 ALA A CA 1
ATOM 1884 C C . ALA A 1 255 ? 13.769 -10.572 -30.296 1.00 89.25 255 ALA A C 1
ATOM 1886 O O . ALA A 1 255 ? 12.871 -9.777 -30.025 1.00 89.25 255 ALA A O 1
ATOM 1887 N N . ASN A 1 256 ? 14.404 -11.286 -29.369 1.00 87.88 256 ASN A N 1
ATOM 1888 C CA . ASN A 1 256 ? 14.040 -11.332 -27.948 1.00 87.88 256 ASN A CA 1
ATOM 1889 C C . ASN A 1 256 ? 15.266 -11.417 -27.019 1.00 87.88 256 ASN A C 1
ATOM 1891 O O . ASN A 1 256 ? 15.154 -11.855 -25.879 1.00 87.88 256 ASN A O 1
ATOM 1895 N N . SER A 1 257 ? 16.453 -11.062 -27.511 1.00 86.00 257 SER A N 1
ATOM 1896 C CA . SER A 1 257 ? 17.684 -11.051 -26.721 1.00 86.00 257 SER A CA 1
ATOM 1897 C C . SER A 1 257 ? 18.446 -9.771 -27.015 1.00 86.00 257 SER A C 1
ATOM 1899 O O . SER A 1 257 ? 18.832 -9.518 -28.158 1.00 86.00 257 SER A O 1
ATOM 1901 N N . TRP A 1 258 ? 18.641 -8.964 -25.976 1.00 82.88 258 TRP A N 1
ATOM 1902 C CA . TRP A 1 258 ? 19.198 -7.622 -26.072 1.00 82.88 258 TRP A CA 1
ATOM 1903 C C . TRP A 1 258 ? 20.224 -7.430 -24.962 1.00 82.88 258 TRP A C 1
ATOM 1905 O O . TRP A 1 258 ? 19.986 -7.795 -23.811 1.00 82.88 258 TRP A O 1
ATOM 1915 N N . THR A 1 259 ? 21.358 -6.834 -25.303 1.00 79.38 259 THR A N 1
ATOM 1916 C CA . THR A 1 259 ? 22.401 -6.497 -24.335 1.00 79.38 259 THR A CA 1
ATOM 1917 C C . THR A 1 259 ? 22.802 -5.054 -24.559 1.00 79.38 259 THR A C 1
ATOM 1919 O O . THR A 1 259 ? 23.150 -4.684 -25.685 1.00 79.38 259 THR A O 1
ATOM 1922 N N . LEU A 1 260 ? 22.759 -4.254 -23.496 1.00 74.94 260 LEU A N 1
ATOM 1923 C CA . LEU A 1 260 ? 23.324 -2.912 -23.516 1.00 74.94 260 LEU A CA 1
ATOM 1924 C C . LEU A 1 260 ? 24.839 -3.007 -23.396 1.00 74.94 260 LEU A C 1
ATOM 1926 O O . LEU A 1 260 ? 25.362 -3.589 -22.447 1.00 74.94 260 LEU A O 1
ATOM 1930 N N . ARG A 1 261 ? 25.524 -2.460 -24.398 1.00 68.69 261 ARG A N 1
ATOM 1931 C CA . ARG A 1 261 ? 26.979 -2.317 -24.422 1.00 68.69 261 ARG A CA 1
ATOM 1932 C C . ARG A 1 261 ? 27.370 -0.895 -24.082 1.00 68.69 261 ARG A C 1
ATOM 1934 O O . ARG A 1 261 ? 26.650 0.015 -24.548 1.00 68.69 261 ARG A O 1
#

Secondary structure (DSSP, 8-state):
-------------PPP-PPTTPPEEEEEE-TT-BBTTBSEEEEEE---TT-TTS---SB--TTSTT-GGGS--B---TT-SS---EEEEEESSSSSEEBPPTT-B--TT-EEEEEEE-SS-SSS-SEEEEE-TTSEE----HHHHHHTSEEE-SSEEEEE--TTEE--GGGT--EE-TTSSEEEEEEESS-GGGPPS-SSPB-EEEEEEEEEEE---TTPEEEETTEEPSS-EEEEEETT-B--SEEEEETTEEE---B--

Sequence (261 aa):
MIATMGVAASTANAAPVWKYGDDVKVTLDANGGKFGSAETKTLTDTTDATYPDYPADGVFDVDGANALYKNVPTYKNANTSGYARVFTGWYESKSGGEAVAPDAVLADGTTLYAHWEAVPSDETETYVLFDFSNLVSYDIDKNVESAGVIQKTANGIKVRLADGDTLAPWQYAATDVSGDGTVFQGEWSVDPATVKKGPDAIIPQTVNAVTVRVGSANGFAIYKDGVKADKTIQFDAALGSTVDGLVAYKTGAIANSWTLR

Radius of gyration: 24.96 Å; chains: 1; bounding box: 53×71×81 Å

Foldseek 3Di:
DDDDPDPPPPPPPPDPPDDQQQKAKEKEAALQFDPVPHRIDIAIQHRDPVCSVDGRQQFDPCVDPRQQLLRHTFHDDPPDPAWGWAWQAWAQDSAAEEHADSGDGDGHPRYIYTDTATPPDPDPFQWAAAFAQLQWAADDSVSCCVSVQWHDDPGGITGGDHPRYFYDCNNPVTAGRFPPQKHFPSDWPDDRRPDDGDDDHIYTDIDGWDKDKDADDPQWFKWAQNHTDPGIDIGTDHAQDWDARIWTDDVPDIDGTDTHD

InterPro domains:
  IPR042229 Listeria-Bacteroides repeat domain superfamily [G3DSA:2.60.40.4270] (22-118)